Protein AF-0000000074245533 (afdb_homodimer)

Sequence (270 aa):
MPQNMYIQELDLHHGALIKIKGDILPNASVFKINLGKDQQKLGFHYNARFNYYGDLHTIICNDLSEARWGTEQRERNFPYVKGTTVEICISFEETAYKVTTHDGYEFTFPNRLQLEKLEFASFQGDFNVRKVDFDMPQNMYIQELDLHHGALIKIKGDILPNASVFKINLGKDQQKLGFHYNARFNYYGDLHTIICNDLSEARWGTEQRERNFPYVKGTTVEICISFEETAYKVTTHDGYEFTFPNRLQLEKLEFASFQGDFNVRKVDFD

Secondary structure (DSSP, 8-state):
--EEEEEEEEEEETTEEEEEEEEEPTT--EEEEEEEEETTEEEEEEEEEEEETTEEEEEEEEEEETTEE---EEE------TT-EEEEEEEE-SSEEEEE-TTS-EEEEE-TT--SEEEEEEEEESEEEEEEEE-/--EEEEEEEEEEETTEEEEEEEEEPTT--EEEEEEEEETTEEEEEEEEEEEETTEEEEEEEEEEETTEE---EEE------TT-EEEEEEEE-SSEEEEE-TTS-EEEEE-TT--SEEEEEEEEESEEEEEEEE-

Foldseek 3Di:
DKDKDKDFQDWAFAFKKKKWKWAQAQPFAKKWKFWAHDPQWTQWIWIQGCHDPNDHLKIWIWTGHPNDTDDIDIDNDRPDDHGDMWMKMWGHHQFWIWIATRVGDIDIGGSPVRDGTTGMMMMIGRIGTDDMDMD/DKDKDKDFQDWAFAFKKKKWKWAQAQPFAKKWKFWAHDPQWTQWIWIQGCHDPNDHLKIWIWTGHPNDTDDIDIDNPRPDDHGDMWMKMWGHHQFWIWIATRVGDIDIGGSPVRDGTTGMMMMIGRIGTDDMDMD

Radius of gyration: 19.54 Å; Cα contacts (8 Å, |Δi|>4): 781; chains: 2; bounding box: 36×56×45 Å

Solvent-accessible surface area (backbone atoms only — not comparable to full-atom values): 13280 Å² total; per-residue (Å²): 127,68,32,50,38,40,38,37,57,46,88,39,41,63,70,26,35,39,36,41,30,26,34,30,33,70,80,44,32,39,31,36,42,38,37,15,60,41,96,54,34,25,46,38,34,42,36,41,20,50,54,42,98,88,36,63,45,29,32,41,31,33,31,32,49,83,87,36,72,59,73,78,43,78,38,70,81,53,90,79,56,68,58,36,74,45,43,39,36,39,34,36,39,70,66,25,36,38,38,34,42,68,87,64,55,70,53,73,44,64,32,79,72,57,63,70,53,35,21,22,37,35,37,33,33,28,37,45,73,32,33,43,35,53,80,128,68,32,50,38,40,36,38,55,45,86,40,43,63,71,26,36,39,37,42,28,28,35,30,34,71,82,44,32,38,32,36,42,38,36,14,60,42,98,56,34,24,46,36,33,41,36,42,20,52,54,40,98,87,38,62,44,29,30,40,32,33,32,34,50,85,87,35,72,59,73,76,43,80,37,69,80,54,89,80,52,67,58,36,74,46,44,40,35,40,34,36,39,68,67,27,36,39,36,33,45,67,87,64,54,70,53,73,43,63,32,78,72,57,64,68,52,35,21,23,39,34,38,33,32,28,37,46,74,32,33,44,35,54,80

Structure (mmCIF, N/CA/C/O backbone):
data_AF-0000000074245533-model_v1
#
loop_
_entity.id
_entity.type
_entity.pdbx_description
1 polymer Galectin
#
loop_
_atom_site.group_PDB
_atom_site.id
_atom_site.type_symbol
_atom_site.label_atom_id
_atom_site.label_alt_id
_atom_site.label_comp_id
_atom_site.label_asym_id
_atom_site.label_entity_id
_atom_site.label_seq_id
_atom_site.pdbx_PDB_ins_code
_atom_site.Cartn_x
_atom_site.Cartn_y
_atom_site.Cartn_z
_atom_site.occupancy
_atom_site.B_iso_or_equiv
_atom_site.auth_seq_id
_atom_site.auth_comp_id
_atom_site.auth_asym_id
_atom_site.auth_atom_id
_atom_site.pdbx_PDB_model_num
ATOM 1 N N . MET A 1 1 ? -17.25 6.703 3.064 1 76.81 1 MET A N 1
ATOM 2 C CA . MET A 1 1 ? -16.891 6.5 4.465 1 76.81 1 MET A CA 1
ATOM 3 C C . MET A 1 1 ? -15.383 6.645 4.664 1 76.81 1 MET A C 1
ATOM 5 O O . MET A 1 1 ? -14.609 6.453 3.729 1 76.81 1 MET A O 1
ATOM 9 N N . PRO A 1 2 ? -15.023 7.148 5.906 1 83.62 2 PRO A N 1
ATOM 10 C CA . PRO A 1 2 ? -13.586 7.254 6.184 1 83.62 2 PRO A CA 1
ATOM 11 C C . PRO A 1 2 ? -12.852 5.934 5.973 1 83.62 2 PRO A C 1
ATOM 13 O O . PRO A 1 2 ? -13.422 4.863 6.188 1 83.62 2 PRO A O 1
ATOM 16 N N . GLN A 1 3 ? -11.727 5.992 5.316 1 88.94 3 GLN A N 1
ATOM 17 C CA . GLN A 1 3 ? -10.883 4.832 5.062 1 88.94 3 GLN A CA 1
ATOM 18 C C . GLN A 1 3 ? -9.703 4.789 6.027 1 88.94 3 GLN A C 1
ATOM 20 O O . GLN A 1 3 ? -9.172 5.832 6.418 1 88.94 3 GLN A O 1
ATOM 25 N N . ASN A 1 4 ? -9.461 3.574 6.488 1 96 4 ASN A N 1
ATOM 26 C CA . ASN A 1 4 ? -8.203 3.328 7.18 1 96 4 ASN A CA 1
ATOM 27 C C . ASN A 1 4 ? -7.363 2.275 6.461 1 96 4 ASN A C 1
ATOM 29 O O . ASN A 1 4 ? -7.887 1.247 6.031 1 96 4 ASN A O 1
ATOM 33 N N . MET A 1 5 ? -6.203 2.627 6.145 1 98.06 5 MET A N 1
ATOM 34 C CA . MET A 1 5 ? -5.27 1.704 5.504 1 98.06 5 MET A CA 1
ATOM 35 C C . MET A 1 5 ? -3.924 1.705 6.223 1 98.06 5 MET A C 1
ATOM 37 O O . MET A 1 5 ? -3.395 2.768 6.559 1 98.06 5 MET A O 1
ATOM 41 N N . TYR A 1 6 ? -3.459 0.521 6.527 1 98.56 6 TYR A N 1
ATOM 42 C CA . TYR A 1 6 ? -2.178 0.345 7.203 1 98.56 6 TYR A CA 1
ATOM 43 C C . TYR A 1 6 ? -1.213 -0.461 6.344 1 98.56 6 TYR A C 1
ATOM 45 O O . TYR A 1 6 ? -1.6 -1.464 5.738 1 98.56 6 TYR A O 1
ATOM 53 N N . ILE A 1 7 ? -0.046 -0.006 6.258 1 98.62 7 ILE A N 1
ATOM 54 C CA . ILE A 1 7 ? 1.031 -0.721 5.582 1 98.62 7 ILE A CA 1
ATOM 55 C C . ILE A 1 7 ? 2.15 -1.024 6.574 1 98.62 7 ILE A C 1
ATOM 57 O O . ILE A 1 7 ? 2.598 -0.138 7.305 1 98.62 7 ILE A O 1
ATOM 61 N N . GLN A 1 8 ? 2.564 -2.273 6.602 1 98.38 8 GLN A N 1
ATOM 62 C CA . GLN A 1 8 ? 3.598 -2.684 7.547 1 98.38 8 GLN A CA 1
ATOM 63 C C . GLN A 1 8 ? 4.777 -3.334 6.824 1 98.38 8 GLN A C 1
ATOM 65 O O . GLN A 1 8 ? 4.652 -3.744 5.668 1 98.38 8 GLN A O 1
ATOM 70 N N . GLU A 1 9 ? 5.914 -3.352 7.504 1 97.69 9 GLU A N 1
ATOM 71 C CA . GLU A 1 9 ? 7.176 -3.943 7.066 1 97.69 9 GLU A CA 1
ATOM 72 C C . GLU A 1 9 ? 7.719 -3.234 5.828 1 97.69 9 GLU A C 1
ATOM 74 O O . GLU A 1 9 ? 8.242 -3.879 4.918 1 97.69 9 GLU A O 1
ATOM 79 N N . LEU A 1 10 ? 7.41 -1.958 5.766 1 97.44 10 LEU A N 1
ATOM 80 C CA . LEU A 1 10 ? 8.125 -1.142 4.789 1 97.44 10 LEU A CA 1
ATOM 81 C C . LEU A 1 10 ? 9.625 -1.158 5.062 1 97.44 10 LEU A C 1
ATOM 83 O O . LEU A 1 10 ? 10.055 -1.38 6.199 1 97.44 10 LEU A O 1
ATOM 87 N N . ASP A 1 11 ? 10.414 -1.047 4.09 1 96.56 11 ASP A N 1
ATOM 88 C CA . ASP A 1 11 ? 11.867 -0.908 4.176 1 96.56 11 ASP A CA 1
ATOM 89 C C . ASP A 1 11 ? 12.352 0.314 3.395 1 96.56 11 ASP A C 1
ATOM 91 O O . ASP A 1 11 ? 13.039 0.178 2.381 1 96.56 11 ASP A O 1
ATOM 95 N N . LEU A 1 12 ? 11.977 1.473 3.92 1 97.56 12 LEU A N 1
ATOM 96 C CA . LEU A 1 12 ? 12.312 2.725 3.254 1 97.56 12 LEU A CA 1
ATOM 97 C C . LEU A 1 12 ? 13.391 3.477 4.023 1 97.56 12 LEU A C 1
ATOM 99 O O . LEU A 1 12 ? 13.258 3.711 5.227 1 97.56 12 LEU A O 1
ATOM 103 N N . HIS A 1 13 ? 14.422 3.84 3.354 1 98.12 13 HIS A N 1
ATOM 104 C CA . HIS A 1 13 ? 15.555 4.535 3.951 1 98.12 13 HIS A CA 1
ATOM 105 C C . HIS A 1 13 ? 15.625 5.984 3.482 1 98.12 13 HIS A C 1
ATOM 107 O O . HIS A 1 13 ? 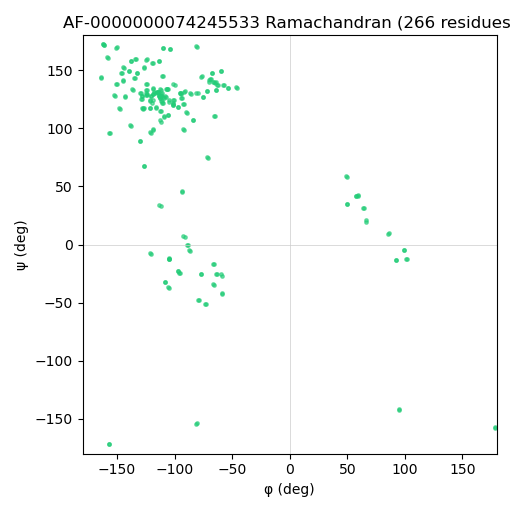14.852 6.398 2.619 1 98.12 13 HIS A O 1
ATOM 113 N N . HIS A 1 14 ? 16.547 6.75 4.199 1 98.62 14 HIS A N 1
ATOM 114 C CA . HIS A 1 14 ? 16.734 8.141 3.795 1 98.62 14 HIS A CA 1
ATOM 115 C C . HIS A 1 14 ? 16.891 8.25 2.283 1 98.62 14 HIS A C 1
ATOM 117 O O . HIS A 1 14 ? 17.609 7.449 1.668 1 98.62 14 HIS A O 1
ATOM 123 N N . GLY A 1 15 ? 16.203 9.227 1.746 1 98.19 15 GLY A N 1
ATOM 124 C CA . GLY A 1 15 ? 16.219 9.422 0.305 1 98.19 15 GLY A CA 1
ATOM 125 C C . GLY A 1 15 ? 14.992 8.883 -0.394 1 98.19 15 GLY A C 1
ATOM 126 O O . GLY A 1 15 ? 14.75 9.188 -1.561 1 98.19 15 GLY A O 1
ATOM 127 N N . ALA A 1 16 ? 14.227 8.109 0.313 1 98.38 16 ALA A N 1
ATOM 128 C CA . ALA A 1 16 ? 13.016 7.543 -0.279 1 98.38 16 ALA A CA 1
ATOM 129 C C . ALA A 1 16 ? 11.977 8.625 -0.545 1 98.38 16 ALA A C 1
ATOM 131 O O . ALA A 1 16 ? 11.844 9.578 0.233 1 98.38 16 ALA A O 1
ATOM 132 N N . LEU A 1 17 ? 11.273 8.492 -1.653 1 98.75 17 LEU A N 1
ATOM 133 C CA . LEU A 1 17 ? 10.117 9.32 -1.995 1 98.75 17 LEU A CA 1
ATOM 134 C C . LEU A 1 17 ? 8.836 8.492 -1.979 1 98.75 17 LEU A C 1
ATOM 136 O O . LEU A 1 17 ? 8.758 7.449 -2.627 1 98.75 17 LEU A O 1
ATOM 140 N N . ILE A 1 18 ? 7.855 8.961 -1.224 1 98.81 18 ILE A N 1
ATOM 141 C CA . ILE A 1 18 ? 6.535 8.344 -1.159 1 98.81 18 ILE A CA 1
ATOM 142 C C . ILE A 1 18 ? 5.504 9.258 -1.827 1 98.81 18 ILE A C 1
ATOM 144 O O . ILE A 1 18 ? 5.387 10.43 -1.477 1 98.81 18 ILE A O 1
ATOM 148 N N . LYS A 1 19 ? 4.832 8.781 -2.803 1 98.81 19 LYS A N 1
ATOM 149 C CA . LYS A 1 19 ? 3.742 9.5 -3.451 1 98.81 19 LYS A CA 1
ATOM 150 C C . LYS A 1 19 ? 2.398 8.836 -3.172 1 98.81 19 LYS A C 1
ATOM 152 O O . LYS A 1 19 ? 2.238 7.633 -3.381 1 98.81 19 LYS A O 1
ATOM 157 N N . ILE A 1 20 ? 1.472 9.609 -2.711 1 98.81 20 ILE A N 1
ATOM 158 C CA . ILE A 1 20 ? 0.146 9.109 -2.361 1 98.81 20 ILE A CA 1
ATOM 159 C C . ILE A 1 20 ? -0.914 9.852 -3.174 1 98.81 20 ILE A C 1
ATOM 161 O O . ILE A 1 20 ? -1.014 11.078 -3.104 1 98.81 20 ILE A O 1
ATOM 165 N N . LYS A 1 21 ? -1.646 9.148 -3.992 1 98.56 21 LYS A N 1
ATOM 166 C CA . LYS A 1 21 ? -2.787 9.703 -4.711 1 98.56 21 LYS A CA 1
ATOM 167 C C . LYS A 1 21 ? -4.105 9.211 -4.117 1 98.56 21 LYS A C 1
ATOM 169 O O . LYS A 1 21 ? -4.254 8.023 -3.832 1 98.56 21 LYS A O 1
ATOM 174 N N . GLY A 1 22 ? -5.02 10.086 -3.916 1 98.06 22 GLY A N 1
ATOM 175 C CA . GLY A 1 22 ? -6.293 9.688 -3.336 1 98.06 22 GLY A CA 1
ATOM 176 C C . GLY A 1 22 ? -7.391 10.711 -3.551 1 98.06 22 GLY A C 1
ATOM 177 O O . GLY A 1 22 ? -7.141 11.797 -4.09 1 98.06 22 GLY A O 1
ATOM 178 N N . ASP A 1 23 ? -8.57 10.312 -3.176 1 98.25 23 ASP A N 1
ATOM 179 C CA . ASP A 1 23 ? -9.758 11.148 -3.273 1 98.25 23 ASP A CA 1
ATOM 180 C C . ASP A 1 23 ? -10.117 11.75 -1.915 1 98.25 23 ASP A C 1
ATOM 182 O O . ASP A 1 23 ? -10.359 11.016 -0.954 1 98.25 23 ASP A O 1
ATOM 186 N N . ILE A 1 24 ? -10.141 13.094 -1.907 1 98.5 24 ILE A N 1
ATOM 187 C CA . ILE A 1 24 ? -10.703 13.758 -0.731 1 98.5 24 ILE A CA 1
ATOM 188 C C . ILE A 1 24 ? -12.219 13.648 -0.755 1 98.5 24 ILE A C 1
ATOM 190 O O . ILE A 1 24 ? -12.859 14.031 -1.738 1 98.5 24 ILE A O 1
ATOM 194 N N . LEU A 1 25 ? -12.781 13.156 0.309 1 98.12 25 LEU A N 1
ATOM 195 C CA . LEU A 1 25 ? -14.227 12.93 0.323 1 98.12 25 LEU A CA 1
ATOM 196 C C . LEU A 1 25 ? -14.977 14.25 0.274 1 98.12 25 LEU A C 1
ATOM 198 O O . LEU A 1 25 ? -14.508 15.266 0.797 1 98.12 25 LEU A O 1
ATOM 202 N N . PRO A 1 26 ? -16.156 14.297 -0.345 1 98.06 26 PRO A N 1
ATOM 203 C CA . PRO A 1 26 ? -16.938 15.539 -0.478 1 98.06 26 PRO A CA 1
ATOM 204 C C . PRO A 1 26 ? -17.297 16.156 0.871 1 98.06 26 PRO A C 1
ATOM 206 O O . PRO A 1 26 ? -17.5 17.359 0.966 1 98.06 26 PRO A O 1
ATOM 209 N N . ASN A 1 27 ? -17.406 15.391 1.941 1 97.56 27 ASN A N 1
ATOM 210 C CA . ASN A 1 27 ? -17.734 15.875 3.275 1 97.56 27 ASN A CA 1
ATOM 211 C C . ASN A 1 27 ? -16.562 15.742 4.238 1 97.56 27 ASN A C 1
ATOM 213 O O . ASN A 1 27 ? -16.75 15.477 5.426 1 97.56 27 ASN A O 1
ATOM 217 N N . ALA A 1 28 ? -15.406 15.906 3.67 1 98.19 28 ALA A N 1
ATOM 218 C CA . ALA A 1 28 ? -14.203 15.641 4.449 1 98.19 28 ALA A CA 1
ATOM 219 C C . ALA A 1 28 ? -14.094 16.609 5.629 1 98.19 28 ALA A C 1
ATOM 221 O O . ALA A 1 28 ? -14.305 17.812 5.48 1 98.19 28 ALA A O 1
ATOM 222 N N . SER A 1 29 ? -13.797 16.078 6.809 1 98.19 29 SER A N 1
ATOM 223 C CA . SER A 1 29 ? -13.469 16.875 7.992 1 98.19 29 SER A CA 1
ATOM 224 C C . SER A 1 29 ? -11.977 16.828 8.289 1 98.19 29 SER A C 1
ATOM 226 O O . SER A 1 29 ? -11.398 17.812 8.742 1 98.19 29 SER A O 1
ATOM 228 N N . VAL A 1 30 ? -11.438 15.648 8.039 1 98.44 30 VAL A N 1
ATOM 229 C CA . VAL A 1 30 ? -10.039 15.461 8.406 1 98.44 30 VAL A CA 1
ATOM 230 C C . VAL A 1 30 ? -9.484 14.227 7.699 1 98.44 30 VAL A C 1
ATOM 232 O O . VAL A 1 30 ? -10.211 13.266 7.449 1 98.44 30 VAL A O 1
ATOM 235 N N . PHE A 1 31 ? -8.227 14.258 7.281 1 98.69 31 PHE A N 1
ATOM 236 C CA . PHE A 1 31 ? -7.5 13.039 6.961 1 98.69 31 PHE A CA 1
ATOM 237 C C . PHE A 1 31 ? -6.074 13.102 7.5 1 98.69 31 PHE A C 1
ATOM 239 O O . PHE A 1 31 ? -5.562 14.188 7.785 1 98.69 31 PHE A O 1
ATOM 246 N N . LYS A 1 32 ? -5.449 11.93 7.684 1 98.69 32 LYS A N 1
ATOM 247 C CA . LYS A 1 32 ? -4.117 11.828 8.273 1 98.69 32 LYS A CA 1
ATOM 248 C C . LYS A 1 32 ? -3.238 10.867 7.48 1 98.69 32 LYS A C 1
ATOM 250 O O . LYS A 1 32 ? -3.715 9.844 6.988 1 98.69 32 LYS A O 1
ATOM 255 N N . ILE A 1 33 ? -2.047 11.18 7.391 1 98.81 33 ILE A N 1
ATOM 256 C CA . ILE A 1 33 ? -0.983 10.32 6.883 1 98.81 33 ILE A CA 1
ATOM 257 C C . ILE A 1 33 ? 0.082 10.133 7.961 1 98.81 33 ILE A C 1
ATOM 259 O O . ILE A 1 33 ? 0.608 11.109 8.5 1 98.81 33 ILE A O 1
ATOM 263 N N . ASN A 1 34 ? 0.353 8.898 8.297 1 98.88 34 ASN A N 1
ATOM 264 C CA . ASN A 1 34 ? 1.354 8.578 9.312 1 98.88 34 ASN A CA 1
ATOM 265 C C . ASN A 1 34 ? 2.51 7.773 8.727 1 98.88 34 ASN A C 1
ATOM 267 O O . ASN A 1 34 ? 2.289 6.82 7.98 1 98.88 34 ASN A O 1
ATOM 271 N N . LEU A 1 35 ? 3.682 8.195 8.992 1 98.94 35 LEU A N 1
ATOM 272 C CA . LEU A 1 35 ? 4.902 7.477 8.648 1 98.94 35 LEU A CA 1
ATOM 273 C C . LEU A 1 35 ? 5.762 7.238 9.883 1 98.94 35 LEU A C 1
ATOM 275 O O . LEU A 1 35 ? 5.941 8.141 10.703 1 98.94 35 LEU A O 1
ATOM 279 N N . GLY A 1 36 ? 6.254 6.035 10.086 1 98.88 36 GLY A N 1
ATOM 280 C CA . GLY A 1 36 ? 7.109 5.809 11.242 1 98.88 36 GLY A CA 1
ATOM 281 C C . GLY A 1 36 ? 7.57 4.367 11.367 1 98.88 36 GLY A C 1
ATOM 282 O O . GLY A 1 36 ? 7.738 3.676 10.359 1 98.88 36 GLY A O 1
ATOM 283 N N . LYS A 1 37 ? 7.934 3.984 12.57 1 98.44 37 LYS A N 1
ATOM 284 C CA . LYS A 1 37 ? 8.328 2.611 12.875 1 98.44 37 LYS A CA 1
ATOM 285 C C . LYS A 1 37 ? 7.102 1.714 13.039 1 98.44 37 LYS A C 1
ATOM 287 O O . LYS A 1 37 ? 7.094 0.573 12.57 1 98.44 37 LYS A O 1
ATOM 292 N N . ASP A 1 38 ? 6.184 2.084 13.734 1 98 38 ASP A N 1
ATOM 293 C CA . ASP A 1 38 ? 4.879 1.473 13.961 1 98 38 ASP A CA 1
ATOM 294 C C . ASP A 1 38 ? 3.861 2.508 14.438 1 98 38 ASP A C 1
ATOM 296 O O . ASP A 1 38 ? 4.121 3.713 14.375 1 98 38 ASP A O 1
ATOM 300 N N . GLN A 1 39 ? 2.693 2.104 14.836 1 96.75 39 GLN A N 1
ATOM 301 C CA . GLN A 1 39 ? 1.604 3.008 15.188 1 96.75 39 GLN A CA 1
ATOM 302 C C . GLN A 1 39 ? 1.944 3.824 16.422 1 96.75 39 GLN A C 1
ATOM 304 O O . GLN A 1 39 ? 1.316 4.852 16.688 1 96.75 39 GLN A O 1
ATOM 309 N N . GLN A 1 40 ? 2.957 3.393 17.172 1 97.44 40 GLN A N 1
ATOM 310 C CA . GLN A 1 40 ? 3.266 4.047 18.438 1 97.44 40 GLN A CA 1
ATOM 311 C C . GLN A 1 40 ? 4.508 4.926 18.312 1 97.44 40 GLN A C 1
ATOM 313 O O . GLN A 1 40 ? 4.871 5.629 19.266 1 97.44 40 GLN A O 1
ATOM 318 N N . LYS A 1 41 ? 5.203 4.805 17.297 1 98.62 41 LYS A N 1
ATOM 319 C CA . LYS A 1 41 ? 6.383 5.625 17.031 1 98.62 41 LYS A CA 1
ATOM 320 C C . LYS A 1 41 ? 6.336 6.215 15.633 1 98.62 41 LYS A C 1
ATOM 322 O O . LYS A 1 41 ? 6.898 5.645 14.695 1 98.62 41 LYS A O 1
ATOM 327 N N . LEU A 1 42 ? 5.73 7.363 15.57 1 98.88 42 LEU A N 1
ATOM 328 C CA . LEU A 1 42 ? 5.555 8.086 14.32 1 98.88 42 LEU A CA 1
ATOM 329 C C . LEU A 1 42 ? 6.578 9.211 14.195 1 98.88 42 LEU A C 1
ATOM 331 O O . LEU A 1 42 ? 6.617 10.117 15.031 1 98.88 42 LEU A O 1
ATOM 335 N N . GLY A 1 43 ? 7.398 9.133 13.133 1 98.88 43 GLY A N 1
ATOM 336 C CA . GLY A 1 43 ? 8.305 10.242 12.859 1 98.88 43 GLY A CA 1
ATOM 337 C C . GLY A 1 43 ? 7.609 11.43 12.211 1 98.88 43 GLY A C 1
ATOM 338 O O . GLY A 1 43 ? 8.055 12.57 12.359 1 98.88 43 GLY A O 1
ATOM 339 N N . PHE A 1 44 ? 6.543 11.133 11.555 1 98.94 44 PHE A N 1
ATOM 340 C CA . PHE A 1 44 ? 5.824 12.172 10.828 1 98.94 44 PHE A CA 1
ATOM 341 C C . PHE A 1 44 ? 4.328 11.891 10.812 1 98.94 44 PHE A C 1
ATOM 343 O O . PHE A 1 44 ? 3.896 10.844 10.312 1 98.94 44 PHE A O 1
ATOM 350 N N . HIS A 1 45 ? 3.615 12.727 11.391 1 98.94 45 HIS A N 1
ATOM 351 C CA . HIS A 1 45 ? 2.158 12.766 11.398 1 98.94 45 HIS A CA 1
ATOM 352 C C . HIS A 1 45 ? 1.634 13.977 10.625 1 98.94 45 HIS A C 1
ATOM 354 O O . HIS A 1 45 ? 1.934 15.117 10.977 1 98.94 45 HIS A O 1
ATOM 360 N N . TYR A 1 46 ? 0.969 13.727 9.57 1 98.94 46 TYR A N 1
ATOM 361 C CA . TYR A 1 46 ? 0.355 14.719 8.695 1 98.94 46 TYR A CA 1
ATOM 362 C C . TYR A 1 46 ? -1.157 14.742 8.875 1 98.94 46 TYR A C 1
ATOM 364 O O . TYR A 1 46 ? -1.854 13.812 8.469 1 98.94 46 TYR A O 1
ATOM 372 N N . ASN A 1 47 ? -1.635 15.82 9.438 1 98.75 47 ASN A N 1
ATOM 373 C CA . ASN A 1 47 ? -3.035 15.953 9.828 1 98.75 47 ASN A CA 1
ATOM 374 C C . ASN A 1 47 ? -3.703 17.125 9.125 1 98.75 47 ASN A C 1
ATOM 376 O O . ASN A 1 47 ? -3.625 18.266 9.594 1 98.75 47 ASN A O 1
ATOM 380 N N . ALA A 1 48 ? -4.363 16.859 8.047 1 98.69 48 ALA A N 1
ATOM 381 C CA . ALA A 1 48 ? -5.062 17.906 7.293 1 98.69 48 ALA A CA 1
ATOM 382 C C . ALA A 1 48 ? -6.492 18.078 7.801 1 98.69 48 ALA A C 1
ATOM 384 O O . ALA A 1 48 ? -7.332 17.203 7.637 1 98.69 48 ALA A O 1
ATOM 385 N N . ARG A 1 49 ? -6.75 19.188 8.367 1 98.62 49 ARG A N 1
ATOM 386 C CA . ARG A 1 49 ? -8.031 19.453 9.008 1 98.62 49 ARG A CA 1
ATOM 387 C C . ARG A 1 49 ? -8.844 20.469 8.203 1 98.62 49 ARG A C 1
ATOM 389 O O . ARG A 1 49 ? -8.469 21.641 8.102 1 98.62 49 ARG A O 1
ATOM 396 N N . PHE A 1 50 ? -9.922 19.953 7.613 1 98.44 50 PHE A N 1
ATOM 397 C CA . PHE A 1 50 ? -10.859 20.844 6.941 1 98.44 50 PHE A CA 1
ATOM 398 C C . PHE A 1 50 ? -11.68 21.641 7.957 1 98.44 50 PHE A C 1
ATOM 400 O O . PHE A 1 50 ? -11.812 22.859 7.844 1 98.44 50 PHE A O 1
ATOM 407 N N . ASN A 1 51 ? -12.188 21 8.766 1 97.62 51 ASN A N 1
ATOM 408 C CA . ASN A 1 51 ? -12.914 21.422 9.961 1 97.62 51 ASN A CA 1
ATOM 409 C C . ASN A 1 51 ? -12.914 20.328 11.023 1 97.62 51 ASN A C 1
ATOM 411 O O . ASN A 1 51 ? -13.773 19.453 11.016 1 97.62 51 ASN A O 1
ATOM 415 N N . TYR A 1 52 ? -11.945 20.5 11.906 1 96.38 52 TYR A N 1
ATOM 416 C CA . TYR A 1 52 ? -11.727 19.438 12.883 1 96.38 52 TYR A CA 1
ATOM 417 C C . TYR A 1 52 ? -11.141 19.984 14.172 1 96.38 52 TYR A C 1
ATOM 419 O O . TYR A 1 52 ? -10.164 20.734 14.148 1 96.38 52 TYR A O 1
ATOM 427 N N . TYR A 1 53 ? -11.727 19.688 15.312 1 93.94 53 TYR A N 1
ATOM 428 C CA . TYR A 1 53 ? -11.305 20.078 16.641 1 93.94 53 TYR A CA 1
ATOM 429 C C . TYR A 1 53 ? -11.023 21.578 16.703 1 93.94 53 TYR A C 1
ATOM 431 O O . TYR A 1 53 ? -9.992 22 17.25 1 93.94 53 TYR A O 1
ATOM 439 N N . GLY A 1 54 ? -11.836 22.328 15.938 1 95 54 GLY A N 1
ATOM 440 C CA . GLY A 1 54 ? -11.727 23.781 16 1 95 54 GLY A CA 1
ATOM 441 C C . GLY A 1 54 ? -10.781 24.359 14.961 1 95 54 GLY A C 1
ATOM 442 O O . GLY A 1 54 ? -10.719 25.578 14.781 1 95 54 GLY A O 1
ATOM 443 N N . ASP A 1 55 ? -9.992 23.516 14.336 1 96.19 55 ASP A N 1
ATOM 444 C CA . ASP A 1 55 ? -9.094 23.969 13.273 1 96.19 55 ASP A CA 1
ATOM 445 C C . ASP A 1 55 ? -9.805 23.984 11.922 1 96.19 55 ASP A C 1
ATOM 447 O O . ASP A 1 55 ? -10.555 23.062 11.594 1 96.19 55 ASP A O 1
ATOM 451 N N . LEU A 1 56 ? -9.656 25.094 11.281 1 97.38 56 LEU A N 1
ATOM 452 C CA . LEU A 1 56 ? -10.195 25.25 9.93 1 97.38 56 LEU A CA 1
ATOM 453 C C . LEU A 1 56 ? -9.07 25.359 8.906 1 97.38 56 LEU A C 1
ATOM 455 O O . LEU A 1 56 ? -8.148 26.156 9.07 1 97.38 56 LEU A O 1
ATOM 459 N N . HIS A 1 57 ? -9.117 24.422 7.906 1 98 57 HIS A N 1
ATOM 460 C CA . HIS A 1 57 ? -8.195 24.469 6.777 1 98 57 HIS A CA 1
ATOM 461 C C . HIS A 1 57 ? -6.754 24.625 7.254 1 98 57 HIS A C 1
ATOM 463 O O . HIS A 1 57 ? -6.043 25.531 6.816 1 98 57 HIS A O 1
ATOM 469 N N . THR A 1 58 ? -6.371 23.688 8.031 1 98.31 58 THR A N 1
ATOM 470 C CA . THR A 1 58 ? -5.043 23.734 8.633 1 98.31 58 THR A CA 1
ATOM 471 C C . THR A 1 58 ? -4.379 22.359 8.57 1 98.31 58 THR A C 1
ATOM 473 O O . THR A 1 58 ? -5.027 21.344 8.797 1 98.31 58 THR A O 1
ATOM 476 N N . ILE A 1 59 ? -3.123 22.359 8.156 1 98.75 59 ILE A N 1
ATOM 477 C CA . ILE A 1 59 ? -2.334 21.125 8.234 1 98.75 59 ILE A CA 1
ATOM 478 C C . ILE A 1 59 ? -1.482 21.141 9.508 1 98.75 59 ILE A C 1
ATOM 480 O O . ILE A 1 59 ? -0.69 22.062 9.719 1 98.75 59 ILE A O 1
ATOM 484 N N . ILE A 1 60 ? -1.714 20.203 10.367 1 98.75 60 ILE A N 1
ATOM 485 C CA . ILE A 1 60 ? -0.917 20.047 11.578 1 98.75 60 ILE A CA 1
ATOM 486 C C . ILE A 1 60 ? 0.03 18.859 11.438 1 98.75 60 ILE A C 1
ATOM 488 O O . ILE A 1 60 ? -0.409 17.734 11.18 1 98.75 60 ILE A O 1
ATOM 492 N N . CYS A 1 61 ? 1.319 19.078 11.586 1 98.81 61 CYS A N 1
ATOM 493 C CA . CYS A 1 61 ? 2.332 18.031 11.57 1 98.81 61 CYS A CA 1
ATOM 494 C C . CYS A 1 61 ? 2.934 17.828 12.953 1 98.81 61 CYS A C 1
ATOM 496 O O . CYS A 1 61 ? 3.029 18.781 13.742 1 98.81 61 CYS A O 1
ATOM 498 N N . ASN A 1 62 ? 3.232 16.672 13.219 1 98.81 62 ASN A N 1
ATOM 499 C CA . ASN A 1 62 ? 3.801 16.328 14.516 1 98.81 62 ASN A CA 1
ATOM 500 C C . ASN A 1 62 ? 4.504 14.969 14.477 1 98.81 62 ASN A C 1
ATOM 502 O O . ASN A 1 62 ? 4.535 14.312 13.438 1 98.81 62 ASN A O 1
ATOM 506 N N . ASP A 1 63 ? 5.176 14.641 15.5 1 98.88 63 ASP A N 1
ATOM 507 C CA . ASP A 1 63 ? 5.688 13.297 15.719 1 98.88 63 ASP A CA 1
ATOM 508 C C . ASP A 1 63 ? 5.109 12.695 17 1 98.88 63 ASP A C 1
ATOM 510 O O . ASP A 1 63 ? 4.535 13.406 17.828 1 98.88 63 ASP A O 1
ATOM 514 N N . LEU A 1 64 ? 5.102 11.438 17.031 1 98.81 64 LEU A N 1
ATOM 515 C CA . LEU A 1 64 ? 4.57 10.695 18.172 1 98.81 64 LEU A CA 1
ATOM 516 C C . LEU A 1 64 ? 5.578 9.664 18.672 1 98.81 64 LEU A C 1
ATOM 518 O O . LEU A 1 64 ? 6.094 8.867 17.875 1 98.81 64 LEU A O 1
ATOM 522 N N . SER A 1 65 ? 5.918 9.695 19.922 1 97.69 65 SER A N 1
ATOM 523 C CA . SER A 1 65 ? 6.773 8.688 20.547 1 97.69 65 SER A CA 1
ATOM 524 C C . SER A 1 65 ? 6.328 8.391 21.969 1 97.69 65 SER A C 1
ATOM 526 O O . SER A 1 65 ? 6.07 9.305 22.75 1 97.69 65 SER A O 1
ATOM 528 N N . GLU A 1 66 ? 6.129 7.047 22.203 1 93.06 66 GLU A N 1
ATOM 529 C CA . GLU A 1 66 ? 5.738 6.637 23.547 1 93.06 66 GLU A CA 1
ATOM 530 C C . GLU A 1 66 ? 4.426 7.289 23.969 1 93.06 66 GLU A C 1
ATOM 532 O O . GLU A 1 66 ? 4.332 7.875 25.047 1 93.06 66 GLU A O 1
ATOM 537 N N . ALA A 1 67 ? 3.551 7.312 23.078 1 92.62 67 ALA A N 1
ATOM 538 C CA . ALA A 1 67 ? 2.186 7.777 23.312 1 92.62 67 ALA A CA 1
ATOM 539 C C . ALA A 1 67 ? 2.162 9.266 23.625 1 92.62 67 ALA A C 1
ATOM 541 O O . ALA A 1 67 ? 1.197 9.766 24.219 1 92.62 67 ALA A O 1
ATOM 542 N N . ARG A 1 68 ? 3.211 9.953 23.266 1 97.38 68 ARG A N 1
ATOM 543 C CA . ARG A 1 68 ? 3.273 11.391 23.5 1 97.38 68 ARG A CA 1
ATOM 544 C C . ARG A 1 68 ? 3.535 12.148 22.203 1 97.38 68 ARG A C 1
ATOM 546 O O . ARG A 1 68 ? 4.477 11.828 21.469 1 97.38 68 ARG A O 1
ATOM 553 N N . TRP A 1 69 ? 2.686 13.086 22.016 1 98.44 69 TRP A N 1
ATOM 554 C CA . TRP A 1 69 ? 2.893 13.977 20.875 1 98.44 69 TRP A CA 1
ATOM 555 C C . TRP A 1 69 ? 4.004 14.977 21.172 1 98.44 69 TRP A C 1
ATOM 557 O O . TRP A 1 69 ? 4.141 15.453 22.297 1 98.44 69 TRP A O 1
ATOM 567 N N . GLY A 1 70 ? 4.77 15.289 20.062 1 98.38 70 GLY A N 1
ATOM 568 C CA . GLY A 1 70 ? 5.742 16.359 20.172 1 98.38 70 GLY A CA 1
ATOM 569 C C . GLY A 1 70 ? 5.129 17.734 20.016 1 98.38 70 GLY A C 1
ATOM 570 O O . GLY A 1 70 ? 3.979 17.969 20.391 1 98.38 70 GLY A O 1
ATOM 571 N N . THR A 1 71 ? 5.984 18.688 19.578 1 98.25 71 THR A N 1
ATOM 572 C CA . THR A 1 71 ? 5.52 20.047 19.281 1 98.25 71 THR A CA 1
ATOM 573 C C . THR A 1 71 ? 4.859 20.109 17.922 1 98.25 71 THR A C 1
ATOM 575 O O . THR A 1 71 ? 5.441 19.672 16.922 1 98.25 71 THR A O 1
ATOM 578 N N . GLU A 1 72 ? 3.738 20.672 17.906 1 98.38 72 GLU A N 1
ATOM 579 C CA . GLU A 1 72 ? 3.016 20.797 16.641 1 98.38 72 GLU A CA 1
ATOM 580 C C . GLU A 1 72 ? 3.691 21.797 15.719 1 98.38 72 GLU A C 1
ATOM 582 O O . GLU A 1 72 ? 4.203 22.828 16.172 1 98.38 72 GLU A O 1
ATOM 587 N N . GLN A 1 73 ? 3.727 21.469 14.461 1 98.62 73 GLN A N 1
ATOM 588 C CA . GLN A 1 73 ? 3.979 22.406 13.375 1 98.62 73 GLN A CA 1
ATOM 589 C C . GLN A 1 73 ? 2.717 22.656 12.555 1 98.62 73 GLN A C 1
ATOM 591 O O . GLN A 1 73 ? 2.092 21.703 12.078 1 98.62 73 GLN A O 1
ATOM 596 N N . ARG A 1 74 ? 2.355 23.875 12.391 1 98.25 74 ARG A N 1
ATOM 597 C CA . ARG A 1 74 ? 1.116 24.219 11.695 1 98.25 74 ARG A CA 1
ATOM 598 C C . ARG A 1 74 ? 1.402 24.922 10.383 1 98.25 74 ARG A C 1
ATOM 600 O O . ARG A 1 74 ? 2.207 25.859 10.336 1 98.25 74 ARG A O 1
ATOM 607 N N . GLU A 1 75 ? 0.776 24.359 9.352 1 97.31 75 GLU A N 1
ATOM 608 C CA . GLU A 1 75 ? 0.843 24.984 8.039 1 97.31 75 GLU A CA 1
ATOM 609 C C . GLU A 1 75 ? -0.488 25.641 7.664 1 97.31 75 GLU A C 1
ATOM 611 O O . GLU A 1 75 ? -1.544 25.016 7.789 1 97.31 75 GLU A O 1
ATOM 616 N N . ARG A 1 76 ? -0.381 26.859 7.168 1 90.31 76 ARG A N 1
ATOM 617 C CA . ARG A 1 76 ? -1.618 27.562 6.848 1 90.31 76 ARG A CA 1
ATOM 618 C C . ARG A 1 76 ? -1.977 27.406 5.375 1 90.31 76 ARG A C 1
ATOM 620 O O . ARG A 1 76 ? -3.133 27.594 4.988 1 90.31 76 ARG A O 1
ATOM 627 N N . ASN A 1 77 ? -0.986 27.156 4.633 1 96.06 77 ASN A N 1
ATOM 628 C CA . ASN A 1 77 ? -1.345 26.797 3.264 1 96.06 77 ASN A CA 1
ATOM 629 C C . ASN A 1 77 ? -2.115 25.484 3.213 1 96.06 77 ASN A C 1
ATOM 631 O O . ASN A 1 77 ? -1.565 24.422 3.52 1 96.06 77 ASN A O 1
ATOM 635 N N . PHE A 1 78 ? -3.352 25.625 2.896 1 98.25 78 PHE A N 1
ATOM 636 C CA . PHE A 1 78 ? -4.23 24.453 2.855 1 98.25 78 PHE A CA 1
ATOM 637 C C . PHE A 1 78 ? -4.777 24.25 1.449 1 98.25 78 PHE A C 1
ATOM 639 O O . PHE A 1 78 ? -5.832 24.781 1.101 1 98.25 78 PHE A O 1
ATOM 646 N N . PRO A 1 79 ? -4.18 23.344 0.694 1 98.31 79 PRO A N 1
ATOM 647 C CA . PRO A 1 79 ? -4.465 23.297 -0.741 1 98.31 79 PRO A CA 1
ATOM 648 C C . PRO A 1 79 ? -5.605 22.328 -1.078 1 98.31 79 PRO A C 1
ATOM 650 O O . PRO A 1 79 ? -5.949 22.156 -2.25 1 98.31 79 PRO A O 1
ATOM 653 N N . TYR A 1 80 ? -6.32 21.75 -0.102 1 98.5 80 TYR A N 1
ATOM 654 C CA . TYR A 1 80 ? -7.227 20.641 -0.36 1 98.5 80 TYR A CA 1
ATOM 655 C C . TYR A 1 80 ? -8.656 21.125 -0.565 1 98.5 80 TYR A C 1
ATOM 657 O O . TYR A 1 80 ? -9.133 21.984 0.186 1 98.5 80 TYR A O 1
ATOM 665 N N . VAL A 1 81 ? -9.195 20.641 -1.621 1 98.31 81 VAL A N 1
ATOM 666 C CA . VAL A 1 81 ? -10.594 20.906 -1.935 1 98.31 81 VAL A CA 1
ATOM 667 C C . VAL A 1 81 ? -11.398 19.625 -1.847 1 98.31 81 VAL A C 1
ATOM 669 O O . VAL A 1 81 ? -11.031 18.609 -2.445 1 98.31 81 VAL A O 1
ATOM 672 N N . LYS A 1 82 ? -12.508 19.703 -1.081 1 98.19 82 LYS A N 1
ATOM 673 C CA . LYS A 1 82 ? -13.383 18.531 -0.935 1 98.19 82 LYS A CA 1
ATOM 674 C C . LYS A 1 82 ? -13.883 18.047 -2.293 1 98.19 82 LYS A C 1
ATOM 676 O O . LYS A 1 82 ? -14.203 18.859 -3.168 1 98.19 82 LYS A O 1
ATOM 681 N N . GLY A 1 83 ? -13.859 16.703 -2.412 1 98.38 83 GLY A N 1
ATOM 682 C CA . GLY A 1 83 ? -14.414 16.094 -3.613 1 98.38 83 GLY A CA 1
ATOM 683 C C . GLY A 1 83 ? -13.414 16.016 -4.75 1 98.38 83 GLY A C 1
ATOM 684 O O . GLY A 1 83 ? -13.781 15.711 -5.887 1 98.38 83 GLY A O 1
ATOM 685 N N . THR A 1 84 ? -12.156 16.297 -4.527 1 98.62 84 THR A N 1
ATOM 686 C CA . THR A 1 84 ? -11.156 16.266 -5.59 1 98.62 84 THR A CA 1
ATOM 687 C C . THR A 1 84 ? -10.148 15.148 -5.344 1 98.62 84 THR A C 1
ATOM 689 O O . THR A 1 84 ? -10.047 14.633 -4.23 1 98.62 84 THR A O 1
ATOM 692 N N . THR A 1 85 ? -9.5 14.727 -6.414 1 98.56 85 THR A N 1
ATOM 693 C CA . THR A 1 85 ? -8.375 13.805 -6.348 1 98.56 85 THR A CA 1
ATOM 694 C C . THR A 1 85 ? -7.055 14.57 -6.254 1 98.56 85 THR A C 1
ATOM 696 O O . THR A 1 85 ? -6.84 15.539 -6.988 1 98.56 85 THR A O 1
ATOM 699 N N . VAL A 1 86 ? -6.203 14.219 -5.34 1 98.69 86 VAL A N 1
ATOM 700 C CA . VAL A 1 86 ? -4.934 14.914 -5.184 1 98.69 86 VAL A CA 1
ATOM 701 C C . VAL A 1 86 ? -3.797 13.906 -5.055 1 98.69 86 VAL A C 1
ATOM 703 O O . VAL A 1 86 ? -4.035 12.719 -4.805 1 98.69 86 VAL A O 1
ATOM 706 N N . GLU A 1 87 ? -2.613 14.391 -5.332 1 98.75 87 GLU A N 1
ATOM 707 C CA . GLU A 1 87 ? -1.392 13.633 -5.07 1 98.75 87 GLU A CA 1
ATOM 708 C C . GLU A 1 87 ? -0.475 14.383 -4.109 1 98.75 87 GLU A C 1
ATOM 710 O O . GLU A 1 87 ? -0.221 15.578 -4.285 1 98.75 87 GLU A O 1
ATOM 715 N N . ILE A 1 88 ? -0.044 13.727 -3.041 1 98.75 88 ILE A N 1
ATOM 716 C CA . ILE A 1 88 ? 0.879 14.258 -2.043 1 98.75 88 ILE A CA 1
ATOM 717 C C . ILE A 1 88 ? 2.209 13.516 -2.123 1 98.75 88 ILE A C 1
ATOM 719 O O . ILE A 1 88 ? 2.234 12.281 -2.176 1 98.75 88 ILE A O 1
ATOM 723 N N . CYS A 1 89 ? 3.32 14.242 -2.125 1 98.88 89 CYS A N 1
ATOM 724 C CA . CYS A 1 89 ? 4.652 13.656 -2.176 1 98.88 89 CYS A CA 1
ATOM 725 C C . CYS A 1 89 ? 5.422 13.93 -0.888 1 98.88 89 CYS A C 1
ATOM 727 O O . CYS A 1 89 ? 5.461 15.062 -0.415 1 98.88 89 CYS A O 1
ATOM 729 N N . ILE A 1 90 ? 6.016 12.914 -0.302 1 98.88 90 ILE A N 1
ATOM 730 C CA . ILE A 1 90 ? 6.793 13.047 0.925 1 98.88 90 ILE A CA 1
ATOM 731 C C . ILE A 1 90 ? 8.172 12.422 0.734 1 98.88 90 ILE A C 1
ATOM 733 O O . ILE A 1 90 ? 8.281 11.219 0.471 1 98.88 90 ILE A O 1
ATOM 737 N N . SER A 1 91 ? 9.156 13.203 0.839 1 98.88 91 SER A N 1
ATOM 738 C CA . SER A 1 91 ? 10.539 12.727 0.81 1 98.88 91 SER A CA 1
ATOM 739 C C . SER A 1 91 ? 11.07 12.484 2.219 1 98.88 91 SER A C 1
ATOM 741 O O . SER A 1 91 ? 10.992 13.375 3.074 1 98.88 91 SER A O 1
ATOM 743 N N . PHE A 1 92 ? 11.578 11.281 2.455 1 98.94 92 PHE A N 1
ATOM 744 C CA . PHE A 1 92 ? 12.188 10.922 3.727 1 98.94 92 PHE A CA 1
ATOM 745 C C . PHE A 1 92 ? 13.688 11.172 3.697 1 98.94 92 PHE A C 1
ATOM 747 O O . PHE A 1 92 ? 14.453 10.359 3.172 1 98.94 92 PHE A O 1
ATOM 754 N N . GLU A 1 93 ? 14.008 12.273 4.254 1 98.75 93 GLU A N 1
ATOM 755 C CA . GLU A 1 93 ? 15.422 12.641 4.309 1 98.75 93 GLU A CA 1
ATOM 756 C C . GLU A 1 93 ? 15.992 12.422 5.707 1 98.75 93 GLU A C 1
ATOM 758 O O . GLU A 1 93 ? 15.242 12.211 6.664 1 98.75 93 GLU A O 1
ATOM 763 N N . GLU A 1 94 ? 17.328 12.5 5.758 1 98.56 94 GLU A N 1
ATOM 764 C CA . GLU A 1 94 ? 18 12.266 7.031 1 98.56 94 GLU A CA 1
ATOM 765 C C . GLU A 1 94 ? 17.531 13.25 8.094 1 98.56 94 GLU A C 1
ATOM 767 O O . GLU A 1 94 ? 17.25 12.859 9.234 1 98.56 94 GLU A O 1
ATOM 772 N N . THR A 1 95 ? 17.375 14.539 7.727 1 98.75 95 THR A N 1
ATOM 773 C CA . THR A 1 95 ? 17.125 15.547 8.75 1 98.75 95 THR A CA 1
ATOM 774 C C . THR A 1 95 ? 15.664 15.992 8.75 1 98.75 95 THR A C 1
ATOM 776 O O . THR A 1 95 ? 15.219 16.688 9.656 1 98.75 95 THR A O 1
ATOM 779 N N . ALA A 1 96 ? 14.969 15.578 7.676 1 98.88 96 ALA A N 1
ATOM 780 C CA . ALA A 1 96 ? 13.609 16.109 7.602 1 98.88 96 ALA A CA 1
ATOM 781 C C . ALA A 1 96 ? 12.719 15.242 6.723 1 98.88 96 ALA A C 1
ATOM 783 O O . ALA A 1 96 ? 13.219 14.391 5.98 1 98.88 96 ALA A O 1
ATOM 784 N N . TYR A 1 97 ? 11.43 15.391 6.891 1 98.88 97 TYR A N 1
ATOM 785 C CA . TYR A 1 97 ? 10.414 15.047 5.902 1 98.88 97 TYR A CA 1
ATOM 786 C C . TYR A 1 97 ? 10.086 16.25 5.023 1 98.88 97 TYR A C 1
ATOM 788 O O . TYR A 1 97 ? 9.719 17.312 5.531 1 98.88 97 TYR A O 1
ATOM 796 N N . LYS A 1 98 ? 10.273 16.109 3.756 1 98.94 98 LYS A N 1
ATOM 797 C CA . LYS A 1 98 ? 9.891 17.156 2.822 1 98.94 98 LYS A CA 1
ATOM 798 C C . LYS A 1 98 ? 8.57 16.844 2.135 1 98.94 98 LYS A C 1
ATOM 800 O O . LYS A 1 98 ? 8.438 15.797 1.493 1 98.94 98 LYS A O 1
ATOM 805 N N . VAL A 1 99 ? 7.621 17.766 2.25 1 98.88 99 VAL A N 1
ATOM 806 C CA . VAL A 1 99 ? 6.285 17.547 1.712 1 98.88 99 VAL A CA 1
ATOM 807 C C . VAL A 1 99 ? 6.043 18.484 0.525 1 98.88 99 VAL A C 1
ATOM 809 O O . VAL A 1 99 ? 6.352 19.672 0.589 1 98.88 99 VAL A O 1
ATOM 812 N N . THR A 1 100 ? 5.598 17.938 -0.561 1 98.75 100 THR A N 1
ATOM 813 C CA . THR A 1 100 ? 5.051 18.719 -1.674 1 98.75 100 THR A CA 1
ATOM 814 C C . THR A 1 100 ? 3.574 18.391 -1.883 1 98.75 100 THR A C 1
ATOM 816 O O . THR A 1 100 ? 3.223 17.25 -2.189 1 98.75 100 THR A O 1
ATOM 819 N N . THR A 1 101 ? 2.748 19.359 -1.728 1 98.38 101 THR A N 1
ATOM 820 C CA . THR A 1 101 ? 1.322 19.156 -1.948 1 98.38 101 THR A CA 1
ATOM 821 C C . THR A 1 101 ? 0.987 19.234 -3.436 1 98.38 101 THR A C 1
ATOM 823 O O . THR A 1 101 ? 1.853 19.547 -4.258 1 98.38 101 THR A O 1
ATOM 826 N N . HIS A 1 102 ? -0.212 18.891 -3.795 1 97.56 102 HIS A N 1
ATOM 827 C CA . HIS A 1 102 ? -0.611 18.719 -5.188 1 97.56 102 HIS A CA 1
ATOM 828 C C . HIS A 1 102 ? -0.517 20.031 -5.949 1 97.56 102 HIS A C 1
ATOM 830 O O . HIS A 1 102 ? -0.381 20.031 -7.176 1 97.56 102 HIS A O 1
ATOM 836 N N . ASP A 1 103 ? -0.623 21.141 -5.25 1 96.31 103 ASP A N 1
ATOM 837 C CA . ASP A 1 103 ? -0.565 22.438 -5.91 1 96.31 103 ASP A CA 1
ATOM 838 C C . ASP A 1 103 ? 0.874 22.938 -6.012 1 96.31 103 ASP A C 1
ATOM 840 O O . ASP A 1 103 ? 1.115 24.062 -6.465 1 96.31 103 ASP A O 1
ATOM 844 N N . GLY A 1 104 ? 1.785 22.203 -5.531 1 97.31 104 GLY A N 1
ATOM 845 C CA . GLY A 1 104 ? 3.195 22.531 -5.664 1 97.31 104 GLY A CA 1
ATOM 846 C C . GLY A 1 104 ? 3.771 23.188 -4.418 1 97.31 104 GLY A C 1
ATOM 847 O O . GLY A 1 104 ? 4.973 23.453 -4.355 1 97.31 104 GLY A O 1
ATOM 848 N N . TYR A 1 105 ? 2.98 23.484 -3.404 1 97.5 105 TYR A N 1
ATOM 849 C CA . TYR A 1 105 ? 3.49 24.031 -2.152 1 97.5 105 TYR A CA 1
ATOM 850 C C . TYR A 1 105 ? 4.414 23.047 -1.461 1 97.5 105 TYR A C 1
ATOM 852 O O . TYR A 1 105 ? 4.125 21.844 -1.413 1 97.5 105 TYR A O 1
ATOM 860 N N . GLU A 1 106 ? 5.555 23.562 -0.93 1 98.44 106 GLU A N 1
ATOM 861 C CA . GLU A 1 106 ? 6.555 22.719 -0.285 1 98.44 106 GLU A CA 1
ATOM 862 C C . GLU A 1 106 ? 6.836 23.188 1.141 1 98.44 106 GLU A C 1
ATOM 864 O O . GLU A 1 106 ? 6.918 24.391 1.401 1 98.44 106 GLU A O 1
ATOM 869 N N . PHE A 1 107 ? 6.949 22.266 2.027 1 98.69 107 PHE A N 1
ATOM 870 C CA . PHE A 1 107 ? 7.418 22.547 3.379 1 98.69 107 PHE A CA 1
ATOM 871 C C . PHE A 1 107 ? 8.133 21.328 3.961 1 98.69 107 PHE A C 1
ATOM 873 O O . PHE A 1 107 ? 8.125 20.25 3.367 1 98.69 107 PHE A O 1
ATOM 880 N N . THR A 1 108 ? 8.805 21.516 5.098 1 98.81 108 THR A N 1
ATOM 881 C CA . THR A 1 108 ? 9.539 20.422 5.727 1 98.81 108 THR A CA 1
ATOM 882 C C . THR A 1 108 ? 9.117 20.266 7.188 1 98.81 108 THR A C 1
ATOM 884 O O . THR A 1 108 ? 8.57 21.188 7.785 1 98.81 108 THR A O 1
ATOM 887 N N . PHE A 1 109 ? 9.211 19.141 7.68 1 98.88 109 PHE A N 1
ATOM 888 C CA . PHE A 1 109 ? 9.094 18.781 9.086 1 98.88 109 PHE A CA 1
ATOM 889 C C . PHE A 1 109 ? 10.336 18.031 9.562 1 98.88 109 PHE A C 1
ATOM 891 O O . PHE A 1 109 ? 10.773 17.078 8.922 1 98.88 109 PHE A O 1
ATOM 898 N N . PRO A 1 110 ? 10.883 18.516 10.688 1 98.88 110 PRO A N 1
ATOM 899 C CA . PRO A 1 110 ? 12.141 17.891 11.102 1 98.88 110 PRO A CA 1
ATOM 900 C C . PRO A 1 110 ? 11.969 16.422 11.492 1 98.88 110 PRO A C 1
ATOM 902 O O . PRO A 1 110 ? 10.953 16.047 12.086 1 98.88 110 PRO A O 1
ATOM 905 N N . ASN A 1 111 ? 12.961 15.578 11.086 1 98.81 111 ASN A N 1
ATOM 906 C CA . ASN A 1 111 ? 13.047 14.219 11.609 1 98.81 111 ASN A CA 1
ATOM 907 C C . ASN A 1 111 ? 13.492 14.195 13.062 1 98.81 111 ASN A C 1
ATOM 909 O O . ASN A 1 111 ? 14.594 13.742 13.375 1 98.81 111 ASN A O 1
ATOM 913 N N . ARG A 1 112 ? 12.594 14.555 13.922 1 98.56 112 ARG A N 1
ATOM 914 C CA . ARG A 1 112 ? 12.906 14.781 15.336 1 98.56 112 ARG A CA 1
ATOM 915 C C . ARG A 1 112 ? 13.336 13.484 16.016 1 98.56 112 ARG A C 1
ATOM 917 O O . ARG A 1 112 ? 14.203 13.5 16.891 1 98.56 112 ARG A O 1
ATOM 924 N N . LEU A 1 113 ? 12.75 12.453 15.586 1 98.5 113 LEU A N 1
ATOM 925 C CA . LEU A 1 113 ? 13 11.172 16.25 1 98.5 113 LEU A CA 1
ATOM 926 C C . LEU A 1 113 ? 14.227 10.484 15.656 1 98.5 113 LEU A C 1
ATOM 928 O O . LEU A 1 113 ? 14.617 9.406 16.109 1 98.5 113 LEU A O 1
ATOM 932 N N . GLN A 1 114 ? 14.758 11.055 14.648 1 98.38 114 GLN A N 1
ATOM 933 C CA . GLN A 1 114 ? 15.969 10.555 14.008 1 98.38 114 GLN A CA 1
ATOM 934 C C . GLN A 1 114 ? 15.773 9.117 13.531 1 98.38 114 GLN A C 1
ATOM 936 O O . GLN A 1 114 ? 16.625 8.258 13.766 1 98.38 114 GLN A O 1
ATOM 941 N N . LEU A 1 115 ? 14.648 8.875 12.992 1 98.69 115 LEU A N 1
ATOM 942 C CA . LEU A 1 115 ? 14.43 7.562 12.406 1 98.69 115 LEU A CA 1
ATOM 943 C C . LEU A 1 115 ? 15.359 7.332 11.219 1 98.69 115 LEU A C 1
ATOM 945 O O . LEU A 1 115 ? 15.57 8.234 10.398 1 98.69 115 LEU A O 1
ATOM 949 N N . GLU A 1 116 ? 15.898 6.125 11.109 1 98.44 116 GLU A N 1
ATOM 950 C CA . GLU A 1 116 ? 16.797 5.777 10.008 1 98.44 116 GLU A CA 1
ATOM 951 C C . GLU A 1 116 ? 16.031 5.062 8.891 1 98.44 116 GLU A C 1
ATOM 953 O O . GLU A 1 116 ? 16.516 4.969 7.766 1 98.44 116 GLU A O 1
ATOM 958 N N . LYS A 1 117 ? 14.961 4.496 9.234 1 98.31 117 LYS A N 1
ATOM 959 C CA . LYS A 1 117 ? 14.125 3.799 8.258 1 98.31 117 LYS A CA 1
ATOM 960 C C . LYS A 1 117 ? 12.648 3.93 8.602 1 98.31 117 LYS A C 1
ATOM 962 O O . LYS A 1 117 ? 12.289 4.125 9.766 1 98.31 117 LYS A O 1
ATOM 967 N N . LEU A 1 118 ? 11.781 3.963 7.617 1 98.69 118 LEU A N 1
ATOM 968 C CA . LEU A 1 118 ? 10.336 3.857 7.773 1 98.69 118 LEU A CA 1
ATOM 969 C C . LEU A 1 118 ? 9.875 2.416 7.602 1 98.69 118 LEU A C 1
ATOM 971 O O . LEU A 1 118 ? 10.242 1.753 6.629 1 98.69 118 LEU A O 1
ATOM 975 N N . GLU A 1 119 ? 9.086 1.921 8.547 1 98.44 119 GLU A N 1
ATOM 976 C CA . GLU A 1 119 ? 8.617 0.538 8.539 1 98.44 119 GLU A CA 1
ATOM 977 C C . GLU A 1 119 ? 7.094 0.472 8.5 1 98.44 119 GLU A C 1
ATOM 979 O O . GLU A 1 119 ? 6.516 -0.603 8.32 1 98.44 119 GLU A O 1
ATOM 984 N N . PHE A 1 120 ? 6.508 1.601 8.641 1 98.81 120 PHE A N 1
ATOM 985 C CA . PHE A 1 120 ? 5.059 1.677 8.805 1 98.81 120 PHE A CA 1
ATOM 986 C C . PHE A 1 120 ? 4.5 2.918 8.117 1 98.81 120 PHE A C 1
ATOM 988 O O . PHE A 1 120 ? 5.109 3.988 8.172 1 98.81 120 PHE A O 1
ATOM 995 N N . ALA A 1 121 ? 3.342 2.818 7.488 1 98.81 121 ALA A N 1
ATOM 996 C CA . ALA A 1 121 ? 2.535 3.936 7.008 1 98.81 121 ALA A CA 1
ATOM 997 C C . ALA A 1 121 ? 1.05 3.689 7.258 1 98.81 121 ALA A C 1
ATOM 999 O O . ALA A 1 121 ? 0.59 2.545 7.227 1 98.81 121 ALA A O 1
ATOM 1000 N N . SER A 1 122 ? 0.322 4.746 7.465 1 98.75 122 SER A N 1
ATOM 1001 C CA . SER A 1 122 ? -1.131 4.613 7.5 1 98.75 122 SER A CA 1
ATOM 1002 C C . SER A 1 122 ? -1.813 5.832 6.887 1 98.75 122 SER A C 1
ATOM 1004 O O . SER A 1 122 ? -1.247 6.926 6.879 1 98.75 122 SER A O 1
ATOM 1006 N N . PHE A 1 123 ? -2.902 5.672 6.379 1 98.62 123 PHE A N 1
ATOM 1007 C CA . PHE A 1 123 ? -3.797 6.66 5.789 1 98.62 123 PHE A CA 1
ATOM 1008 C C . PHE A 1 123 ? -5.188 6.566 6.402 1 98.62 123 PHE A C 1
ATOM 1010 O O . PHE A 1 123 ? -5.863 5.547 6.273 1 98.62 123 PHE A O 1
ATOM 1017 N N . GLN A 1 124 ? -5.59 7.609 7.043 1 98.19 124 GLN A N 1
ATOM 1018 C CA . GLN A 1 124 ? -6.793 7.527 7.863 1 98.19 124 GLN A CA 1
ATOM 1019 C C . GLN A 1 124 ? -7.723 8.703 7.594 1 98.19 124 GLN A C 1
ATOM 1021 O O . GLN A 1 124 ? -7.262 9.828 7.355 1 98.19 124 GLN A O 1
ATOM 1026 N N . GLY A 1 125 ? -9 8.469 7.711 1 97.94 125 GLY A N 1
ATOM 1027 C CA . GLY A 1 125 ? -9.984 9.531 7.625 1 97.94 125 GLY A CA 1
ATOM 1028 C C . GLY A 1 125 ? -10.57 9.695 6.234 1 97.94 125 GLY A C 1
ATOM 1029 O O . GLY A 1 125 ? -10.875 8.711 5.566 1 97.94 125 GLY A O 1
ATOM 1030 N N . ASP A 1 126 ? -10.797 10.945 5.84 1 98.38 126 ASP A N 1
ATOM 1031 C CA . ASP A 1 126 ? -11.633 11.281 4.691 1 98.38 126 ASP A CA 1
ATOM 1032 C C . ASP A 1 126 ? -10.789 11.438 3.428 1 98.38 126 ASP A C 1
ATOM 1034 O O . ASP A 1 126 ? -10.93 12.422 2.699 1 98.38 126 ASP A O 1
ATOM 1038 N N . PHE A 1 127 ? -9.945 10.539 3.266 1 98.19 127 PHE A N 1
ATOM 1039 C CA . PHE A 1 127 ? -9.023 10.453 2.139 1 98.19 127 PHE A CA 1
ATOM 1040 C C . PHE A 1 127 ? -8.922 9.016 1.637 1 98.19 127 PHE A C 1
ATOM 1042 O O . PHE A 1 127 ? -8.297 8.172 2.275 1 98.19 127 PHE A O 1
ATOM 1049 N N . ASN A 1 128 ? -9.586 8.68 0.526 1 97 128 ASN A N 1
ATOM 1050 C CA . ASN A 1 128 ? -9.555 7.344 -0.059 1 97 128 ASN A CA 1
ATOM 1051 C C . ASN A 1 128 ? -8.336 7.156 -0.958 1 97 128 ASN A C 1
ATOM 1053 O O . ASN A 1 128 ? -8.289 7.684 -2.07 1 97 128 ASN A O 1
ATOM 1057 N N . VAL A 1 129 ? -7.414 6.395 -0.484 1 97.94 129 VAL A N 1
ATOM 1058 C CA . VAL A 1 129 ? -6.156 6.207 -1.201 1 97.94 129 VAL A CA 1
ATOM 1059 C C . VAL A 1 129 ? -6.387 5.344 -2.439 1 97.94 129 VAL A C 1
ATOM 1061 O O . VAL A 1 129 ? -7.023 4.293 -2.359 1 97.94 129 VAL A O 1
ATOM 1064 N N . ARG A 1 130 ? -5.848 5.836 -3.572 1 97.31 130 ARG A N 1
ATOM 1065 C CA . ARG A 1 130 ? -5.969 5.137 -4.848 1 97.31 130 ARG A CA 1
ATOM 1066 C C . ARG A 1 130 ? -4.633 4.531 -5.27 1 97.31 130 ARG A C 1
ATOM 1068 O O . ARG A 1 130 ? -4.598 3.516 -5.965 1 97.31 130 ARG A O 1
ATOM 1075 N N . LYS A 1 131 ? -3.621 5.191 -4.906 1 98.06 131 LYS A N 1
ATOM 1076 C CA . LYS A 1 131 ? -2.293 4.785 -5.355 1 98.06 131 LYS A CA 1
ATOM 1077 C C . LYS A 1 131 ? -1.228 5.16 -4.332 1 98.06 131 LYS A C 1
ATOM 1079 O O . LYS A 1 131 ? -1.274 6.242 -3.746 1 98.06 131 LYS A O 1
ATOM 1084 N N . VAL A 1 132 ? -0.3 4.27 -4.102 1 98.69 132 VAL A N 1
ATOM 1085 C CA . VAL A 1 132 ? 0.903 4.582 -3.334 1 98.69 132 VAL A CA 1
ATOM 1086 C C . VAL A 1 132 ? 2.141 4.152 -4.121 1 98.69 132 VAL A C 1
ATOM 1088 O O . VAL A 1 132 ? 2.223 3.012 -4.586 1 98.69 132 VAL A O 1
ATOM 1091 N N . ASP A 1 133 ? 3.057 5.066 -4.277 1 98.38 133 ASP A N 1
ATOM 1092 C CA . ASP A 1 133 ? 4.332 4.844 -4.949 1 98.38 133 ASP A CA 1
ATOM 1093 C C . ASP A 1 133 ? 5.5 5.008 -3.979 1 98.38 133 ASP A C 1
ATOM 1095 O O . ASP A 1 133 ? 5.531 5.953 -3.191 1 98.38 133 ASP A O 1
ATOM 1099 N N . PHE A 1 134 ? 6.375 4.004 -4.023 1 96.06 134 PHE A N 1
ATOM 1100 C CA . PHE A 1 134 ? 7.578 4.027 -3.203 1 96.06 134 PHE A CA 1
ATOM 1101 C C . PHE A 1 134 ? 8.82 4.168 -4.074 1 96.06 134 PHE A C 1
ATOM 1103 O O . PHE A 1 134 ? 9.094 3.316 -4.918 1 96.06 134 PHE A O 1
ATOM 1110 N N . ASP A 1 135 ? 9.453 5.262 -4.133 1 91.25 135 ASP A N 1
ATOM 1111 C CA . ASP A 1 135 ? 10.648 5.445 -4.953 1 91.25 135 ASP A CA 1
ATOM 1112 C C . ASP A 1 135 ? 11.875 5.727 -4.082 1 91.25 135 ASP A C 1
ATOM 1114 O O . ASP A 1 135 ? 11.766 6.379 -3.043 1 91.25 135 ASP A O 1
ATOM 1118 N N . MET B 1 1 ? 17.359 -7.945 -0.804 1 77.06 1 MET B N 1
ATOM 1119 C CA . MET B 1 1 ? 16.797 -8.883 0.163 1 77.06 1 MET B CA 1
ATOM 1120 C C . MET B 1 1 ? 15.297 -9.039 -0.046 1 77.06 1 MET B C 1
ATOM 1122 O O . MET B 1 1 ? 14.648 -8.141 -0.591 1 77.06 1 MET B O 1
ATOM 1126 N N . PRO B 1 2 ? 14.812 -10.289 0.293 1 84.19 2 PRO B N 1
ATOM 1127 C CA . PRO B 1 2 ? 13.359 -10.484 0.167 1 84.19 2 PRO B CA 1
ATOM 1128 C C . PRO B 1 2 ? 12.562 -9.43 0.935 1 84.19 2 PRO B C 1
ATOM 1130 O O . PRO B 1 2 ? 13.008 -8.953 1.98 1 84.19 2 PRO B O 1
ATOM 1133 N N . GLN B 1 3 ? 11.555 -8.906 0.31 1 89 3 GLN B N 1
ATOM 1134 C CA . GLN B 1 3 ? 10.656 -7.922 0.91 1 89 3 GLN B CA 1
ATOM 1135 C C . GLN B 1 3 ? 9.367 -8.578 1.399 1 89 3 GLN B C 1
ATOM 1137 O O . GLN B 1 3 ? 8.875 -9.531 0.788 1 89 3 GLN B O 1
ATOM 1142 N N . ASN B 1 4 ? 8.992 -8.125 2.582 1 95.88 4 ASN B N 1
ATOM 1143 C CA . ASN B 1 4 ? 7.637 -8.422 3.039 1 95.88 4 ASN B CA 1
ATOM 1144 C C . ASN B 1 4 ? 6.836 -7.148 3.295 1 95.88 4 ASN B C 1
ATOM 1146 O O . ASN B 1 4 ? 7.332 -6.219 3.934 1 95.88 4 ASN B O 1
ATOM 1150 N N . MET B 1 5 ? 5.77 -7.023 2.633 1 98 5 MET B N 1
ATOM 1151 C CA . MET B 1 5 ? 4.887 -5.879 2.816 1 98 5 MET B CA 1
ATOM 1152 C C . MET B 1 5 ? 3.447 -6.332 3.047 1 98 5 MET B C 1
ATOM 1154 O O . MET B 1 5 ? 2.949 -7.211 2.342 1 98 5 MET B O 1
ATOM 1158 N N . TYR B 1 6 ? 2.855 -5.785 4.09 1 98.5 6 TYR B N 1
ATOM 1159 C CA . TYR B 1 6 ? 1.477 -6.102 4.445 1 98.5 6 TYR B CA 1
ATOM 1160 C C . TYR B 1 6 ? 0.601 -4.855 4.391 1 98.5 6 TYR B C 1
ATOM 1162 O O . TYR B 1 6 ? 1.003 -3.787 4.855 1 98.5 6 TYR B O 1
ATOM 1170 N N . ILE B 1 7 ? -0.497 -5 3.811 1 98.62 7 ILE B N 1
ATOM 1171 C CA . ILE B 1 7 ? -1.508 -3.951 3.791 1 98.62 7 ILE B CA 1
ATOM 1172 C C . ILE B 1 7 ? -2.785 -4.449 4.461 1 98.62 7 ILE B C 1
ATOM 1174 O O . ILE B 1 7 ? -3.271 -5.539 4.152 1 98.62 7 ILE B O 1
ATOM 1178 N N . GLN B 1 8 ? -3.289 -3.656 5.387 1 98.38 8 GLN B N 1
ATOM 1179 C CA . GLN B 1 8 ? -4.477 -4.062 6.129 1 98.38 8 GLN B CA 1
ATOM 1180 C C . GLN B 1 8 ? -5.578 -3.008 6.023 1 98.38 8 GLN B C 1
ATOM 1182 O O . GLN B 1 8 ? -5.312 -1.86 5.66 1 98.38 8 GLN B O 1
ATOM 1187 N N . GLU B 1 9 ? -6.805 -3.443 6.273 1 97.69 9 GLU B N 1
ATOM 1188 C CA . GLU B 1 9 ? -8.023 -2.641 6.277 1 97.69 9 GLU B CA 1
ATOM 1189 C C . GLU B 1 9 ? -8.32 -2.082 4.891 1 97.69 9 GLU B C 1
ATOM 1191 O O . GLU B 1 9 ? -8.742 -0.931 4.758 1 97.69 9 GLU B O 1
ATOM 1196 N N . LEU B 1 10 ? -7.918 -2.852 3.904 1 97.44 10 LEU B N 1
ATOM 1197 C CA . LEU B 1 10 ? -8.414 -2.551 2.566 1 97.44 10 LEU B CA 1
ATOM 1198 C C . LEU B 1 10 ? -9.938 -2.641 2.518 1 97.44 10 LEU B C 1
ATOM 1200 O O . LEU B 1 10 ? -10.547 -3.359 3.314 1 97.44 10 LEU B O 1
ATOM 1204 N N . ASP B 1 11 ? -10.57 -1.891 1.715 1 96.5 11 ASP B N 1
ATOM 1205 C CA . ASP B 1 11 ? -12 -1.938 1.44 1 96.5 11 ASP B CA 1
ATOM 1206 C C . ASP B 1 11 ? -12.266 -2.062 -0.058 1 96.5 11 ASP B C 1
ATOM 1208 O O . ASP B 1 11 ? -12.812 -1.145 -0.675 1 96.5 11 ASP B O 1
ATOM 1212 N N . LEU B 1 12 ? -11.891 -3.217 -0.583 1 97.62 12 LEU B N 1
ATOM 1213 C CA . LEU B 1 12 ? -12.031 -3.455 -2.016 1 97.62 12 LEU B CA 1
ATOM 1214 C C . LEU B 1 12 ? -13.164 -4.438 -2.295 1 97.62 12 LEU B C 1
ATOM 1216 O O . LEU B 1 12 ? -13.195 -5.535 -1.728 1 97.62 12 LEU B O 1
ATOM 1220 N N . HIS B 1 13 ? -14.055 -4.066 -3.139 1 98.12 13 HIS B N 1
ATOM 1221 C CA . HIS B 1 13 ? -15.211 -4.875 -3.482 1 98.12 13 HIS B CA 1
ATOM 1222 C C . HIS B 1 13 ? -15.109 -5.418 -4.906 1 98.12 13 HIS B C 1
ATOM 1224 O O . HIS B 1 13 ? -14.18 -5.066 -5.641 1 98.12 13 HIS B O 1
ATOM 1230 N N . HIS B 1 14 ? -16.062 -6.395 -5.207 1 98.62 14 HIS B N 1
ATOM 1231 C CA . HIS B 1 14 ? -16.094 -6.938 -6.559 1 98.62 14 HIS B CA 1
ATOM 1232 C C . HIS B 1 14 ? -16.016 -5.828 -7.602 1 98.62 14 HIS B C 1
ATOM 1234 O O . HIS B 1 14 ? -16.672 -4.793 -7.461 1 98.62 14 HIS B O 1
ATOM 1240 N N . GLY B 1 15 ? -15.172 -6.062 -8.578 1 98.19 15 GLY B N 1
ATOM 1241 C CA . GLY B 1 15 ? -14.961 -5.066 -9.617 1 98.19 15 GLY B CA 1
ATOM 1242 C C . GLY B 1 15 ? -13.68 -4.273 -9.438 1 98.19 15 GLY B C 1
ATOM 1243 O O . GLY B 1 15 ? -13.234 -3.584 -10.352 1 98.19 15 GLY B O 1
ATOM 1244 N N . ALA B 1 16 ? -13.086 -4.398 -8.297 1 98.38 16 ALA B N 1
ATOM 1245 C CA . ALA B 1 16 ? -11.844 -3.67 -8.039 1 98.38 16 ALA B CA 1
ATOM 1246 C C . ALA B 1 16 ? -10.703 -4.219 -8.883 1 98.38 16 ALA B C 1
ATOM 1248 O O . ALA B 1 16 ? -10.617 -5.426 -9.117 1 98.38 16 ALA B O 1
ATOM 1249 N N . LEU B 1 17 ? -9.852 -3.326 -9.352 1 98.75 17 LEU B N 1
ATOM 1250 C CA . LEU B 1 17 ? -8.602 -3.662 -10.031 1 98.75 17 LEU B CA 1
ATOM 1251 C C . LEU B 1 17 ? -7.402 -3.254 -9.188 1 98.75 17 LEU B C 1
ATOM 1253 O O . LEU B 1 17 ? -7.301 -2.102 -8.758 1 98.75 17 LEU B O 1
ATOM 1257 N N . ILE B 1 18 ? -6.516 -4.207 -8.945 1 98.81 18 ILE B N 1
ATOM 1258 C CA . ILE B 1 18 ? -5.27 -3.969 -8.227 1 98.81 18 ILE B CA 1
ATOM 1259 C C . ILE B 1 18 ? -4.09 -4.09 -9.188 1 98.81 18 ILE B C 1
ATOM 1261 O O . ILE B 1 18 ? -3.938 -5.109 -9.867 1 98.81 18 ILE B O 1
ATOM 1265 N N . LYS B 1 19 ? -3.312 -3.076 -9.312 1 98.81 19 LYS B N 1
ATOM 1266 C CA . LYS B 1 19 ? -2.088 -3.1 -10.109 1 98.81 19 LYS B CA 1
ATOM 1267 C C . LYS B 1 19 ? -0.852 -3.004 -9.219 1 98.81 19 LYS B C 1
ATOM 1269 O O . LYS B 1 19 ? -0.75 -2.1 -8.383 1 98.81 19 LYS B O 1
ATOM 1274 N N . ILE B 1 20 ? 0.042 -3.916 -9.398 1 98.81 20 ILE B N 1
ATOM 1275 C CA . ILE B 1 20 ? 1.26 -3.975 -8.602 1 98.81 20 ILE B CA 1
ATOM 1276 C C . ILE B 1 20 ? 2.482 -3.883 -9.508 1 98.81 20 ILE B C 1
ATOM 1278 O O . ILE B 1 20 ? 2.66 -4.711 -10.406 1 98.81 20 ILE B O 1
ATOM 1282 N N . LYS B 1 21 ? 3.275 -2.854 -9.352 1 98.62 21 LYS B N 1
ATOM 1283 C CA . LYS B 1 21 ? 4.551 -2.723 -10.047 1 98.62 21 LYS B CA 1
ATOM 1284 C C . LYS B 1 21 ? 5.723 -2.973 -9.109 1 98.62 21 LYS B C 1
ATOM 1286 O O . LYS B 1 21 ? 5.746 -2.463 -7.984 1 98.62 21 LYS B O 1
ATOM 1291 N N . GLY B 1 22 ? 6.664 -3.746 -9.531 1 98.12 22 GLY B N 1
ATOM 1292 C CA . GLY B 1 22 ? 7.805 -4.043 -8.68 1 98.12 22 GLY B CA 1
ATOM 1293 C C . GLY B 1 22 ? 8.992 -4.598 -9.438 1 98.12 22 GLY B C 1
ATOM 1294 O O . GLY B 1 22 ? 8.906 -4.836 -10.648 1 98.12 22 GLY B O 1
ATOM 1295 N N . ASP B 1 23 ? 10.07 -4.719 -8.711 1 98.25 23 ASP B N 1
ATOM 1296 C CA . ASP B 1 23 ? 11.32 -5.258 -9.25 1 98.25 23 ASP B CA 1
ATOM 1297 C C . ASP B 1 23 ? 11.516 -6.711 -8.828 1 98.25 23 ASP B C 1
ATOM 1299 O O . ASP B 1 23 ? 11.555 -7.02 -7.637 1 98.25 23 ASP B O 1
ATOM 1303 N N . ILE B 1 24 ? 11.633 -7.562 -9.867 1 98.5 24 ILE B N 1
ATOM 1304 C CA . ILE B 1 24 ? 12.047 -8.93 -9.586 1 98.5 24 ILE B CA 1
ATOM 1305 C C . ILE B 1 24 ? 13.547 -8.953 -9.289 1 98.5 24 ILE B C 1
ATOM 1307 O O . ILE B 1 24 ? 14.352 -8.477 -10.086 1 98.5 24 ILE B O 1
ATOM 1311 N N . LEU B 1 25 ? 13.898 -9.523 -8.164 1 98.12 25 LEU B N 1
ATOM 1312 C CA . LEU B 1 25 ? 15.305 -9.5 -7.762 1 98.12 25 LEU B CA 1
ATOM 1313 C C . LEU B 1 25 ? 16.156 -10.344 -8.703 1 98.12 25 LEU B C 1
ATOM 1315 O O . LEU B 1 25 ? 15.68 -11.344 -9.242 1 98.12 25 LEU B O 1
ATOM 1319 N N . PRO B 1 26 ? 17.422 -9.977 -8.945 1 98.06 26 PRO B N 1
ATOM 1320 C CA . PRO B 1 26 ? 18.281 -10.703 -9.867 1 98.06 26 PRO B CA 1
ATOM 1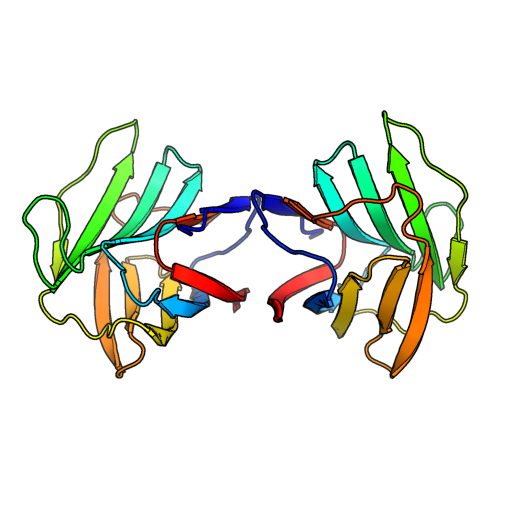321 C C . PRO B 1 26 ? 18.484 -12.164 -9.469 1 98.06 26 PRO B C 1
ATOM 1323 O O . PRO B 1 26 ? 18.75 -13.008 -10.328 1 98.06 26 PRO B O 1
ATOM 1326 N N . ASN B 1 27 ? 18.359 -12.531 -8.211 1 97.56 27 ASN B N 1
ATOM 1327 C CA . ASN B 1 27 ? 18.531 -13.891 -7.727 1 97.56 27 ASN B CA 1
ATOM 1328 C C . ASN B 1 27 ? 17.219 -14.469 -7.215 1 97.56 27 ASN B C 1
ATOM 1330 O O . ASN B 1 27 ? 17.203 -15.242 -6.25 1 97.56 27 ASN B O 1
ATOM 1334 N N . ALA B 1 28 ? 16.188 -14.055 -7.863 1 98.25 28 ALA B N 1
ATOM 1335 C CA . ALA B 1 28 ? 14.852 -14.406 -7.367 1 98.25 28 ALA B CA 1
ATOM 1336 C C . ALA B 1 28 ? 14.633 -15.914 -7.41 1 98.25 28 ALA B C 1
ATOM 1338 O O . ALA B 1 28 ? 14.953 -16.562 -8.406 1 98.25 28 ALA B O 1
ATOM 1339 N N . SER B 1 29 ? 14.125 -16.484 -6.324 1 98.25 29 SER B N 1
ATOM 1340 C CA . SER B 1 29 ? 13.688 -17.875 -6.258 1 98.25 29 SER B CA 1
ATOM 1341 C C . SER B 1 29 ? 12.164 -17.969 -6.27 1 98.25 29 SER B C 1
ATOM 1343 O O . SER B 1 29 ? 11.594 -18.891 -6.852 1 98.25 29 SER B O 1
ATOM 1345 N N . VAL B 1 30 ? 11.602 -17 -5.594 1 98.44 30 VAL B N 1
ATOM 1346 C CA . VAL B 1 30 ? 10.156 -17.062 -5.434 1 98.44 30 VAL B CA 1
ATOM 1347 C C . VAL B 1 30 ? 9.617 -15.703 -4.984 1 98.44 30 VAL B C 1
ATOM 1349 O O . VAL B 1 30 ? 10.312 -14.961 -4.285 1 98.44 30 VAL B O 1
ATOM 1352 N N . PHE B 1 31 ? 8.445 -15.312 -5.445 1 98.69 31 PHE B N 1
ATOM 1353 C CA . PHE B 1 31 ? 7.684 -14.242 -4.801 1 98.69 31 PHE B CA 1
ATOM 1354 C C . PHE B 1 31 ? 6.203 -14.594 -4.734 1 98.69 31 PHE B C 1
ATOM 1356 O O . PHE B 1 31 ? 5.73 -15.461 -5.477 1 98.69 31 PHE B O 1
ATOM 1363 N N . LYS B 1 32 ? 5.477 -13.961 -3.809 1 98.69 32 LYS B N 1
ATOM 1364 C CA . LYS B 1 32 ? 4.066 -14.258 -3.566 1 98.69 32 LYS B CA 1
ATOM 1365 C C . LYS B 1 32 ? 3.25 -12.977 -3.434 1 98.69 32 LYS B C 1
ATOM 1367 O O . LYS B 1 32 ? 3.721 -11.992 -2.863 1 98.69 32 LYS B O 1
ATOM 1372 N N . ILE B 1 33 ? 2.107 -13.016 -3.912 1 98.81 33 ILE B N 1
ATOM 1373 C CA . ILE B 1 33 ? 1.074 -12.008 -3.709 1 98.81 33 ILE B CA 1
ATOM 1374 C C . ILE B 1 33 ? -0.153 -12.648 -3.064 1 98.81 33 ILE B C 1
ATOM 1376 O O . ILE B 1 33 ? -0.681 -13.641 -3.57 1 98.81 33 ILE B O 1
ATOM 1380 N N . ASN B 1 34 ? -0.562 -12.117 -1.941 1 98.88 34 ASN B N 1
ATOM 1381 C CA . ASN B 1 34 ? -1.726 -12.633 -1.229 1 98.88 34 ASN B CA 1
ATOM 1382 C C . ASN B 1 34 ? -2.832 -11.586 -1.135 1 98.88 34 ASN B C 1
ATOM 1384 O O . ASN B 1 34 ? -2.57 -10.43 -0.812 1 98.88 34 ASN B O 1
ATOM 1388 N N . LEU B 1 35 ? -3.996 -11.977 -1.472 1 98.94 35 LEU B N 1
ATOM 1389 C CA . LEU B 1 35 ? -5.199 -11.164 -1.306 1 98.94 35 LEU B CA 1
ATOM 1390 C C . LEU B 1 35 ? -6.25 -11.914 -0.497 1 98.94 35 LEU B C 1
ATOM 1392 O O . LEU B 1 35 ? -6.48 -13.109 -0.723 1 98.94 35 LEU B O 1
ATOM 1396 N N . GLY B 1 36 ? -6.855 -11.281 0.49 1 98.88 36 GLY B N 1
ATOM 1397 C CA . GLY B 1 36 ? -7.891 -11.977 1.243 1 98.88 36 GLY B CA 1
ATOM 1398 C C . GLY B 1 36 ? -8.469 -11.141 2.373 1 98.88 36 GLY B C 1
ATOM 1399 O O . GLY B 1 36 ? -8.531 -9.914 2.275 1 98.88 36 GLY B O 1
ATOM 1400 N N . LYS B 1 37 ? -9.039 -11.828 3.342 1 98.44 37 LYS B N 1
ATOM 1401 C CA . LYS B 1 37 ? -9.57 -11.18 4.535 1 98.44 37 LYS B CA 1
ATOM 1402 C C . LYS B 1 37 ? -8.453 -10.836 5.52 1 98.44 37 LYS B C 1
ATOM 1404 O O . LYS B 1 37 ? -8.461 -9.766 6.125 1 98.44 37 LYS B O 1
ATOM 1409 N N . ASP B 1 38 ? -7.621 -11.664 5.797 1 98 38 ASP B N 1
ATOM 1410 C CA . ASP B 1 38 ? -6.41 -11.555 6.605 1 98 38 ASP B CA 1
ATOM 1411 C C . ASP B 1 38 ? -5.402 -12.648 6.238 1 98 38 ASP B C 1
ATOM 1413 O O . ASP B 1 38 ? -5.559 -13.328 5.223 1 98 38 ASP B O 1
ATOM 1417 N N . GLN B 1 39 ? -4.348 -12.797 6.98 1 96.75 39 GLN B N 1
ATOM 1418 C CA . GLN B 1 39 ? -3.26 -13.711 6.648 1 96.75 39 GLN B CA 1
ATOM 1419 C C . GLN B 1 39 ? -3.723 -15.164 6.715 1 96.75 39 GLN B C 1
ATOM 1421 O O . GLN B 1 39 ? -3.072 -16.047 6.164 1 96.75 39 GLN B O 1
ATOM 1426 N N . GLN B 1 40 ? -4.863 -15.391 7.363 1 97.44 40 GLN B N 1
ATOM 1427 C CA . GLN B 1 40 ? -5.309 -16.766 7.574 1 97.44 40 GLN B CA 1
ATOM 1428 C C . GLN B 1 40 ? -6.453 -17.125 6.633 1 97.44 40 GLN B C 1
ATOM 1430 O O . GLN B 1 40 ? -6.906 -18.266 6.605 1 97.44 40 GLN B O 1
ATOM 1435 N N . LYS B 1 41 ? -7 -16.203 6.008 1 98.62 41 LYS B N 1
ATOM 1436 C CA . LYS B 1 41 ? -8.062 -16.422 5.031 1 98.62 41 LYS B CA 1
ATOM 1437 C C . LYS B 1 41 ? -7.77 -15.703 3.721 1 98.62 41 LYS B C 1
ATOM 1439 O O . LYS B 1 41 ? -8.219 -14.578 3.512 1 98.62 41 LYS B O 1
ATOM 1444 N N . LEU B 1 42 ? -7.078 -16.422 2.879 1 98.88 42 LEU B N 1
ATOM 1445 C CA . LEU B 1 42 ? -6.668 -15.906 1.575 1 98.88 42 LEU B CA 1
ATOM 1446 C C . LEU B 1 42 ? -7.574 -16.438 0.471 1 98.88 42 LEU B C 1
ATOM 1448 O O . LEU B 1 42 ? -7.672 -17.656 0.272 1 98.88 42 LEU B O 1
ATOM 1452 N N . GLY B 1 43 ? -8.227 -15.508 -0.233 1 98.88 43 GLY B N 1
ATOM 1453 C CA . GLY B 1 43 ? -8.992 -15.914 -1.4 1 98.88 43 GLY B CA 1
ATOM 1454 C C . GLY B 1 43 ? -8.125 -16.203 -2.611 1 98.88 43 GLY B C 1
ATOM 1455 O O . GLY B 1 43 ? -8.5 -17 -3.477 1 98.88 43 GLY B O 1
ATOM 1456 N N . PHE B 1 44 ? -6.992 -15.594 -2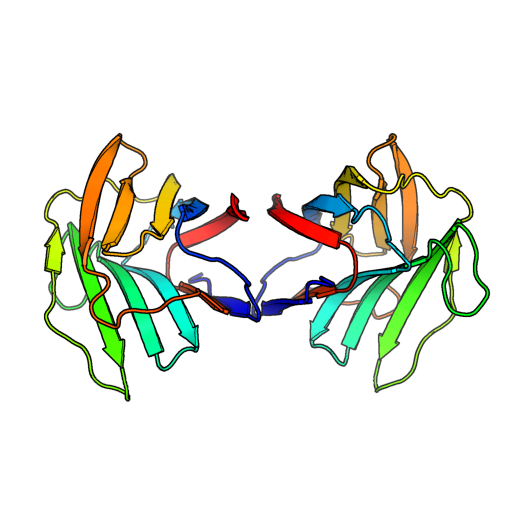.621 1 98.94 44 PHE B N 1
ATOM 1457 C CA . PHE B 1 44 ? -6.102 -15.734 -3.766 1 98.94 44 PHE B CA 1
ATOM 1458 C C . PHE B 1 44 ? -4.645 -15.648 -3.328 1 98.94 44 PHE B C 1
ATOM 1460 O O . PHE B 1 44 ? -4.215 -14.648 -2.758 1 98.94 44 PHE B O 1
ATOM 1467 N N . HIS B 1 45 ? -3.967 -16.656 -3.525 1 98.94 45 HIS B N 1
ATOM 1468 C CA . HIS B 1 45 ? -2.527 -16.797 -3.33 1 98.94 45 HIS B CA 1
ATOM 1469 C C . HIS B 1 45 ? -1.807 -17 -4.66 1 98.94 45 HIS B C 1
ATOM 1471 O O . HIS B 1 45 ? -2.072 -17.969 -5.379 1 98.94 45 HIS B O 1
ATOM 1477 N N . TYR B 1 46 ? -1.016 -16.078 -5.012 1 98.94 46 TYR B N 1
ATOM 1478 C CA . TYR B 1 46 ? -0.207 -16.062 -6.227 1 98.94 46 TYR B CA 1
ATOM 1479 C C . TYR B 1 46 ? 1.26 -16.328 -5.906 1 98.94 46 TYR B C 1
ATOM 1481 O O . TYR B 1 46 ? 1.938 -15.484 -5.32 1 98.94 46 TYR B O 1
ATOM 1489 N N . ASN B 1 47 ? 1.719 -17.469 -6.336 1 98.75 47 ASN B N 1
ATOM 1490 C CA . ASN B 1 47 ? 3.051 -17.953 -5.992 1 98.75 47 ASN B CA 1
ATOM 1491 C C . ASN B 1 47 ? 3.898 -18.188 -7.238 1 98.75 47 ASN B C 1
ATOM 1493 O O . ASN B 1 47 ? 3.824 -19.266 -7.852 1 98.75 47 ASN B O 1
ATOM 1497 N N . ALA B 1 48 ? 4.707 -17.234 -7.586 1 98.69 48 ALA B N 1
ATOM 1498 C CA . ALA B 1 48 ? 5.582 -17.359 -8.75 1 98.69 48 ALA B CA 1
ATOM 1499 C C . ALA B 1 48 ? 6.926 -17.969 -8.367 1 98.69 48 ALA B C 1
ATOM 1501 O O . ALA B 1 48 ? 7.719 -17.344 -7.648 1 98.69 48 ALA B O 1
ATOM 1502 N N . ARG B 1 49 ? 7.172 -19.109 -8.852 1 98.62 49 ARG B N 1
ATOM 1503 C CA . ARG B 1 49 ? 8.352 -19.875 -8.477 1 98.62 49 ARG B CA 1
ATOM 1504 C C . ARG B 1 49 ? 9.352 -19.938 -9.633 1 98.62 49 A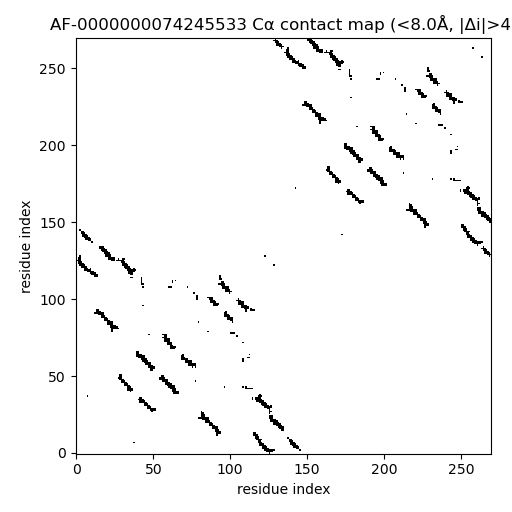RG B C 1
ATOM 1506 O O . ARG B 1 49 ? 9.086 -20.562 -10.664 1 98.62 49 ARG B O 1
ATOM 1513 N N . PHE B 1 50 ? 10.469 -19.234 -9.43 1 98.44 50 PHE B N 1
ATOM 1514 C CA . PHE B 1 50 ? 11.555 -19.344 -10.391 1 98.44 50 PHE B CA 1
ATOM 1515 C C . PHE B 1 50 ? 12.266 -20.688 -10.266 1 98.44 50 PHE B C 1
ATOM 1517 O O . PHE B 1 50 ? 12.508 -21.359 -11.266 1 98.44 50 PHE B O 1
ATOM 1524 N N . ASN B 1 51 ? 12.594 -20.953 -9.195 1 97.69 51 ASN B N 1
ATOM 1525 C CA . ASN B 1 51 ? 13.156 -22.188 -8.68 1 97.69 51 ASN B CA 1
ATOM 1526 C C . ASN B 1 51 ? 12.922 -22.328 -7.18 1 97.69 51 ASN B C 1
ATOM 1528 O O . ASN B 1 51 ? 13.703 -21.828 -6.371 1 97.69 51 ASN B O 1
ATOM 1532 N N . TYR B 1 52 ? 11.844 -23.062 -6.91 1 96.38 52 TYR B N 1
ATOM 1533 C CA . TYR B 1 52 ? 11.398 -23.141 -5.52 1 96.38 52 TYR B CA 1
ATOM 1534 C C . TYR B 1 52 ? 10.664 -24.438 -5.25 1 96.38 52 TYR B C 1
ATOM 1536 O O . TYR B 1 52 ? 9.773 -24.828 -6.004 1 96.38 52 TYR B O 1
ATOM 1544 N N . TYR B 1 53 ? 11.039 -25.172 -4.234 1 94.12 53 TYR B N 1
ATOM 1545 C CA . TYR B 1 53 ? 10.445 -26.438 -3.787 1 94.12 53 TYR B CA 1
ATOM 1546 C C . TYR B 1 53 ? 10.281 -27.406 -4.953 1 94.12 53 TYR B C 1
ATOM 1548 O O . TYR B 1 53 ? 9.227 -28.016 -5.113 1 94.12 53 TYR B O 1
ATOM 1556 N N . GLY B 1 54 ? 11.258 -27.328 -5.879 1 95.12 54 GLY B N 1
ATOM 1557 C CA . GLY B 1 54 ? 11.258 -28.281 -6.98 1 95.12 54 GLY B CA 1
ATOM 1558 C C . GLY B 1 54 ? 10.523 -27.766 -8.203 1 95.12 54 GLY B C 1
ATOM 1559 O O . GLY B 1 54 ? 10.578 -28.391 -9.273 1 95.12 54 GLY B O 1
ATOM 1560 N N . ASP B 1 55 ? 9.781 -26.703 -8.062 1 96.31 55 ASP B N 1
ATOM 1561 C CA . ASP B 1 55 ? 9.086 -26.094 -9.195 1 96.31 55 ASP B CA 1
ATOM 1562 C C . ASP B 1 55 ? 9.984 -25.109 -9.938 1 96.31 55 ASP B C 1
ATOM 1564 O O . ASP B 1 55 ? 10.695 -24.328 -9.312 1 96.31 55 ASP B O 1
ATOM 1568 N N . LEU B 1 56 ? 10.031 -25.297 -11.219 1 97.44 56 LEU B N 1
ATOM 1569 C CA . LEU B 1 56 ? 10.766 -24.391 -12.078 1 97.44 56 LEU B CA 1
ATOM 1570 C C . LEU B 1 56 ? 9.82 -23.578 -12.953 1 97.44 56 LEU B C 1
ATOM 1572 O O . LEU B 1 56 ? 8.938 -24.141 -13.609 1 97.44 56 LEU B O 1
ATOM 1576 N N . HIS B 1 57 ? 9.945 -22.219 -12.844 1 98 57 HIS B N 1
ATOM 1577 C CA . HIS B 1 57 ? 9.203 -21.297 -13.703 1 98 57 HIS B CA 1
ATOM 1578 C C . HIS B 1 57 ? 7.723 -21.656 -13.75 1 98 57 HIS B C 1
ATOM 1580 O O . HIS B 1 57 ? 7.16 -21.844 -14.828 1 98 57 HIS B O 1
ATOM 1586 N N . THR B 1 58 ? 7.164 -21.641 -12.609 1 98.38 58 THR B N 1
ATOM 1587 C CA . THR B 1 58 ? 5.766 -22.047 -12.469 1 98.38 58 THR B CA 1
ATOM 1588 C C . THR B 1 58 ? 5.023 -21.078 -11.547 1 98.38 58 THR B C 1
ATOM 1590 O O . THR B 1 58 ? 5.559 -20.672 -10.516 1 98.38 58 THR B O 1
ATOM 1593 N N . ILE B 1 59 ? 3.85 -20.656 -11.977 1 98.75 59 ILE B N 1
ATOM 1594 C CA . ILE B 1 59 ? 2.971 -19.906 -11.102 1 98.75 59 ILE B CA 1
ATOM 1595 C C . ILE B 1 59 ? 1.939 -20.828 -10.469 1 98.75 59 ILE B C 1
ATOM 1597 O O . ILE B 1 59 ? 1.193 -21.516 -11.172 1 98.75 59 ILE B O 1
ATOM 1601 N N . ILE B 1 60 ? 1.976 -20.922 -9.164 1 98.81 60 ILE B N 1
ATOM 1602 C CA . ILE B 1 60 ? 0.997 -21.703 -8.43 1 98.81 60 ILE B CA 1
ATOM 1603 C C . ILE B 1 60 ? -0.001 -20.781 -7.738 1 98.81 60 ILE B C 1
ATOM 1605 O O . ILE B 1 60 ? 0.389 -19.906 -6.965 1 98.81 60 ILE B O 1
ATOM 1609 N N . CYS B 1 61 ? -1.291 -20.953 -8 1 98.81 61 CYS B N 1
ATOM 1610 C CA . CYS B 1 61 ? -2.363 -20.219 -7.348 1 98.81 61 CYS B CA 1
ATOM 1611 C C . CYS B 1 61 ? -3.178 -21.125 -6.438 1 98.81 61 CYS B C 1
ATOM 1613 O O . CYS B 1 61 ? -3.322 -22.312 -6.711 1 98.81 61 CYS B O 1
ATOM 1615 N N . ASN B 1 62 ? -3.588 -20.578 -5.418 1 98.81 62 ASN B N 1
ATOM 1616 C CA . ASN B 1 62 ? -4.371 -21.328 -4.449 1 98.81 62 ASN B CA 1
ATOM 1617 C C . ASN B 1 62 ? -5.156 -20.406 -3.521 1 98.81 62 ASN B C 1
ATOM 1619 O O . ASN B 1 62 ? -5.082 -19.188 -3.648 1 98.81 62 ASN B O 1
ATOM 1623 N N . ASP B 1 63 ? -5.996 -20.953 -2.74 1 98.88 63 ASP B N 1
ATOM 1624 C CA . ASP B 1 63 ? -6.633 -20.25 -1.633 1 98.88 63 ASP B CA 1
ATOM 1625 C C . ASP B 1 63 ? -6.297 -20.906 -0.296 1 98.88 63 ASP B C 1
ATOM 1627 O O . ASP B 1 63 ? -5.805 -22.031 -0.26 1 98.88 63 ASP B O 1
ATOM 1631 N N . LEU B 1 64 ? -6.39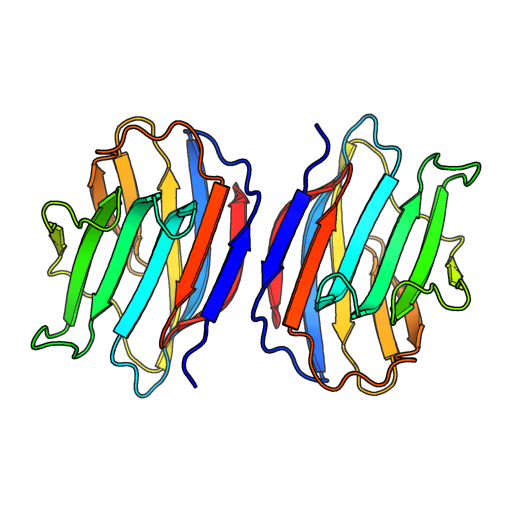1 -20.156 0.692 1 98.81 64 LEU B N 1
ATOM 1632 C CA . LEU B 1 64 ? -6.09 -20.609 2.045 1 98.81 64 LEU B CA 1
ATOM 1633 C C . LEU B 1 64 ? -7.23 -20.266 2.998 1 98.81 64 LEU B C 1
ATOM 1635 O O . LEU B 1 64 ? -7.676 -19.125 3.062 1 98.81 64 LEU B O 1
ATOM 1639 N N . SER B 1 65 ? -7.754 -21.234 3.697 1 97.69 65 SER B N 1
ATOM 1640 C CA . SER B 1 65 ? -8.758 -21.031 4.734 1 97.69 65 SER B CA 1
ATOM 1641 C C . SER B 1 65 ? -8.555 -21.984 5.906 1 97.69 65 SER B C 1
ATOM 1643 O O . SER B 1 65 ? -8.359 -23.188 5.703 1 97.69 65 SER B O 1
ATOM 1645 N N . GLU B 1 66 ? -8.492 -21.359 7.141 1 93.12 66 GLU B N 1
ATOM 1646 C CA . GLU B 1 66 ? -8.336 -22.172 8.336 1 93.12 66 GLU B CA 1
ATOM 1647 C C . GLU B 1 66 ? -7.055 -23 8.281 1 93.12 66 GLU B C 1
ATOM 1649 O O . GLU B 1 66 ? -7.082 -24.203 8.5 1 93.12 66 GLU B O 1
ATOM 1654 N N . ALA B 1 67 ? -6.055 -22.391 7.844 1 92.56 67 ALA B N 1
ATOM 1655 C CA . ALA B 1 67 ? -4.711 -22.953 7.82 1 92.56 67 ALA B CA 1
ATOM 1656 C C . ALA B 1 67 ? -4.629 -24.141 6.863 1 92.56 67 ALA B C 1
ATOM 1658 O O . ALA B 1 67 ? -3.732 -24.969 6.977 1 92.56 67 ALA B O 1
ATOM 1659 N N . ARG B 1 68 ? -5.555 -24.203 5.945 1 97.38 68 ARG B N 1
ATOM 1660 C CA . ARG B 1 68 ? -5.547 -25.266 4.961 1 97.38 68 ARG B CA 1
ATOM 1661 C C . ARG B 1 68 ? -5.559 -24.719 3.541 1 97.38 68 ARG B C 1
ATOM 1663 O O . ARG B 1 68 ? -6.402 -23.875 3.203 1 97.38 68 ARG B O 1
ATOM 1670 N N . TRP B 1 69 ? -4.637 -25.219 2.822 1 98.44 69 TRP B N 1
ATOM 1671 C CA . TRP B 1 69 ? -4.609 -24.875 1.403 1 98.44 69 TRP B CA 1
ATOM 1672 C C . TRP B 1 69 ? -5.676 -25.656 0.636 1 98.44 69 TRP B C 1
ATOM 1674 O O . TRP B 1 69 ? -5.949 -26.812 0.938 1 98.44 69 TRP B O 1
ATOM 1684 N N . GLY B 1 70 ? -6.254 -24.938 -0.38 1 98.38 70 GLY B N 1
ATOM 1685 C CA . GLY B 1 70 ? -7.152 -25.625 -1.296 1 98.38 70 GLY B CA 1
ATOM 1686 C C . GLY B 1 70 ? -6.422 -26.406 -2.377 1 98.38 70 GLY B C 1
ATOM 1687 O O . GLY B 1 70 ? -5.336 -26.938 -2.143 1 98.38 70 GLY B O 1
ATOM 1688 N N . THR B 1 71 ? -7.125 -26.578 -3.52 1 98.25 71 THR B N 1
ATOM 1689 C CA . THR B 1 71 ? -6.527 -27.234 -4.676 1 98.25 71 THR B CA 1
ATOM 1690 C C . THR B 1 71 ? -5.664 -26.25 -5.469 1 98.25 71 THR B C 1
ATOM 1692 O O . THR B 1 71 ? -6.121 -25.172 -5.824 1 98.25 71 THR B O 1
ATOM 1695 N N . GLU B 1 72 ? -4.523 -26.688 -5.727 1 98.38 72 GLU B N 1
ATOM 1696 C CA . GLU B 1 72 ? -3.613 -25.828 -6.484 1 98.38 72 GLU B CA 1
ATOM 1697 C C . GLU B 1 72 ? -4.062 -25.688 -7.938 1 98.38 72 GLU B C 1
ATOM 1699 O O . GLU B 1 72 ? -4.555 -26.656 -8.531 1 98.38 72 GLU B O 1
ATOM 1704 N N . GLN B 1 73 ? -3.918 -24.516 -8.469 1 98.62 73 GLN B N 1
ATOM 1705 C CA . GLN B 1 73 ? -3.93 -24.234 -9.906 1 98.62 73 GLN B CA 1
ATOM 1706 C C . GLN B 1 73 ? -2.543 -23.844 -10.398 1 98.62 73 GLN B C 1
ATOM 1708 O O . GLN B 1 73 ? -1.919 -22.938 -9.852 1 98.62 73 GLN B O 1
ATOM 1713 N N . ARG B 1 74 ? -2.082 -24.5 -11.391 1 98.25 74 ARG B N 1
ATOM 1714 C CA . ARG B 1 74 ? -0.73 -24.266 -11.891 1 98.25 74 ARG B CA 1
ATOM 1715 C C . ARG B 1 74 ? -0.76 -23.656 -13.297 1 98.25 74 ARG B C 1
ATOM 1717 O O . ARG B 1 74 ? -1.478 -24.156 -14.172 1 98.25 74 ARG B O 1
ATOM 1724 N N . GLU B 1 75 ? -0.03 -22.562 -13.391 1 97.31 75 GLU B N 1
ATOM 1725 C CA . GLU B 1 75 ? 0.152 -21.922 -14.688 1 97.31 75 GLU B CA 1
ATOM 1726 C C . GLU B 1 75 ? 1.569 -22.141 -15.211 1 97.31 75 GLU B C 1
ATOM 1728 O O . GLU B 1 75 ? 2.543 -21.906 -14.5 1 97.31 75 GLU B O 1
ATOM 1733 N N . ARG B 1 76 ? 1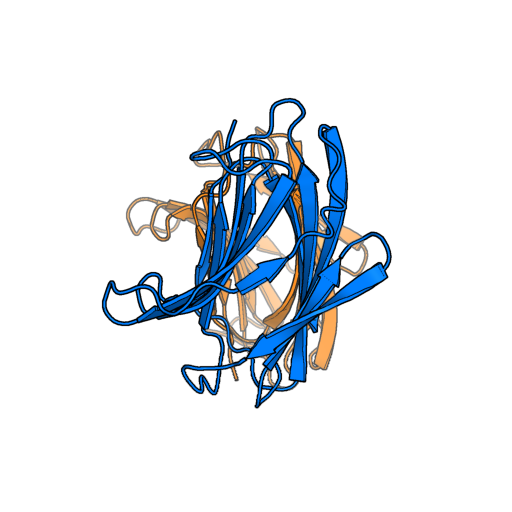.641 -22.516 -16.484 1 90.5 76 ARG B N 1
ATOM 1734 C CA . ARG B 1 76 ? 2.963 -22.797 -17.031 1 90.5 76 ARG B CA 1
ATOM 1735 C C . ARG B 1 76 ? 3.523 -21.578 -17.75 1 90.5 76 ARG B C 1
ATOM 1737 O O . ARG B 1 76 ? 4.734 -21.484 -17.969 1 90.5 76 ARG B O 1
ATOM 1744 N N . ASN B 1 77 ? 2.629 -20.766 -18.172 1 96.12 77 ASN B N 1
ATOM 1745 C CA . ASN B 1 77 ? 3.158 -19.516 -18.688 1 96.12 77 ASN B CA 1
ATOM 1746 C C . ASN B 1 77 ? 3.828 -18.703 -17.578 1 96.12 77 ASN B C 1
ATOM 1748 O O . ASN B 1 77 ? 3.162 -18.219 -16.656 1 96.12 77 ASN B O 1
ATOM 1752 N N . PHE B 1 78 ? 5.113 -18.625 -17.703 1 98.25 78 PHE B N 1
ATOM 1753 C CA . PHE B 1 78 ? 5.898 -17.938 -16.688 1 98.25 78 PHE B CA 1
ATOM 1754 C C . PHE B 1 78 ? 6.633 -16.75 -17.297 1 98.25 78 PHE B C 1
ATOM 1756 O O . PHE B 1 78 ? 7.762 -16.891 -17.781 1 98.25 78 PHE B O 1
ATOM 1763 N N . PRO B 1 79 ? 6.094 -15.555 -17.156 1 98.31 79 PRO B N 1
ATOM 1764 C CA . PRO B 1 79 ? 6.586 -14.422 -17.938 1 98.31 79 PRO B CA 1
ATOM 1765 C C . PRO B 1 79 ? 7.691 -13.641 -17.234 1 98.31 79 PRO B C 1
ATOM 1767 O O . PRO B 1 79 ? 8.195 -12.648 -17.766 1 98.31 79 PRO B O 1
ATOM 1770 N N . TYR B 1 80 ? 8.211 -14.102 -16.078 1 98.5 80 TYR B N 1
ATOM 1771 C CA . TYR B 1 80 ? 9.07 -13.273 -15.234 1 98.5 80 TYR B CA 1
ATOM 1772 C C . TYR B 1 80 ? 10.539 -13.531 -15.531 1 98.5 80 TYR B C 1
ATOM 1774 O O . TYR B 1 80 ? 10.961 -14.68 -15.664 1 98.5 80 TYR B O 1
ATOM 1782 N N . VAL B 1 81 ? 11.188 -12.43 -15.711 1 98.31 81 VAL B N 1
ATOM 1783 C CA . VAL B 1 81 ? 12.633 -12.453 -15.906 1 98.31 81 VAL B CA 1
ATOM 1784 C C . VAL B 1 81 ? 13.328 -11.773 -14.727 1 98.31 81 VAL B C 1
ATOM 1786 O O . VAL B 1 81 ? 12.977 -10.648 -14.359 1 98.31 81 VAL B O 1
ATOM 1789 N N . LYS B 1 82 ? 14.312 -12.508 -14.148 1 98.25 82 LYS B N 1
ATOM 1790 C CA . LYS B 1 82 ? 15.07 -11.961 -13.023 1 98.25 82 LYS B CA 1
ATOM 1791 C C . LYS B 1 82 ? 15.727 -10.641 -13.398 1 98.25 82 LYS B C 1
ATOM 1793 O O . LYS B 1 82 ? 16.234 -10.484 -14.508 1 98.25 82 LYS B O 1
ATOM 1798 N N . GLY B 1 83 ? 15.625 -9.703 -12.422 1 98.38 83 GLY B N 1
ATOM 1799 C CA . GLY B 1 83 ? 16.297 -8.43 -12.602 1 98.38 83 GLY B CA 1
ATOM 1800 C C . GLY B 1 83 ? 15.484 -7.422 -13.383 1 98.38 83 GLY B C 1
ATOM 1801 O O . GLY B 1 83 ? 16 -6.379 -13.789 1 98.38 83 GLY B O 1
ATOM 1802 N N . THR B 1 84 ? 14.234 -7.688 -13.664 1 98.62 84 THR B N 1
ATOM 1803 C CA . THR B 1 84 ? 13.414 -6.766 -14.438 1 98.62 84 THR B CA 1
ATOM 1804 C C . THR B 1 84 ? 12.297 -6.184 -13.57 1 98.62 84 THR B C 1
ATOM 1806 O O . THR B 1 84 ? 11.992 -6.715 -12.5 1 98.62 84 THR B O 1
ATOM 1809 N N . THR B 1 85 ? 11.797 -5.047 -13.992 1 98.5 85 THR B N 1
ATOM 1810 C CA . THR B 1 85 ? 10.602 -4.438 -13.406 1 98.5 85 THR B CA 1
ATOM 1811 C C . THR B 1 85 ? 9.344 -4.895 -14.141 1 98.5 85 THR B C 1
ATOM 1813 O O . THR B 1 85 ? 9.312 -4.918 -15.367 1 98.5 85 THR B O 1
ATOM 1816 N N . VAL B 1 86 ? 8.336 -5.305 -13.43 1 98.69 86 VAL B N 1
ATOM 1817 C CA . VAL B 1 86 ? 7.109 -5.777 -14.062 1 98.69 86 VAL B CA 1
ATOM 1818 C C . VAL B 1 86 ? 5.898 -5.16 -13.375 1 98.69 86 VAL B C 1
ATOM 1820 O O . VAL B 1 86 ? 6.008 -4.629 -12.266 1 98.69 86 VAL B O 1
ATOM 1823 N N . GLU B 1 87 ? 4.809 -5.168 -14.094 1 98.75 87 GLU B N 1
ATOM 1824 C CA . GLU B 1 87 ? 3.51 -4.809 -13.531 1 98.75 87 GLU B CA 1
ATOM 1825 C C . GLU B 1 87 ? 2.516 -5.961 -13.664 1 98.75 87 GLU B C 1
ATOM 1827 O O . GLU B 1 87 ? 2.379 -6.551 -14.734 1 98.75 87 GLU B O 1
ATOM 1832 N N . ILE B 1 88 ? 1.882 -6.336 -12.562 1 98.75 88 ILE B N 1
ATOM 1833 C CA . ILE B 1 88 ? 0.859 -7.375 -12.508 1 98.75 88 ILE B CA 1
ATOM 1834 C C . ILE B 1 88 ? -0.494 -6.75 -12.172 1 98.75 88 ILE B C 1
ATOM 1836 O O . ILE B 1 88 ? -0.6 -5.934 -11.258 1 98.75 88 ILE B O 1
ATOM 1840 N N . CYS B 1 89 ? -1.538 -7.133 -12.906 1 98.88 89 CYS B N 1
ATOM 1841 C CA . CYS B 1 89 ? -2.887 -6.625 -12.68 1 98.88 89 CYS B CA 1
ATOM 1842 C C . CYS B 1 89 ? -3.816 -7.742 -12.219 1 98.88 89 CYS B C 1
ATOM 1844 O O . CYS B 1 89 ? -3.846 -8.82 -12.82 1 98.88 89 CYS B O 1
ATOM 1846 N N . ILE B 1 90 ? -4.559 -7.516 -11.164 1 98.88 90 ILE B N 1
ATOM 1847 C CA . ILE B 1 90 ? -5.5 -8.5 -10.641 1 98.88 90 ILE B CA 1
ATOM 1848 C C . ILE B 1 90 ? -6.875 -7.855 -10.469 1 98.88 90 ILE B C 1
ATOM 1850 O O . ILE B 1 90 ? -7.031 -6.895 -9.711 1 98.88 90 ILE B O 1
ATOM 1854 N N . SER B 1 91 ? -7.809 -8.344 -11.172 1 98.88 91 SER B N 1
ATOM 1855 C CA . SER B 1 91 ? -9.195 -7.922 -11.023 1 98.88 91 SER B CA 1
ATOM 1856 C C . SER B 1 91 ? -9.953 -8.828 -10.062 1 98.88 91 SER B C 1
ATOM 1858 O O . SER B 1 91 ? -9.953 -10.055 -10.219 1 98.88 91 SER B O 1
ATOM 1860 N N . PHE B 1 92 ? -10.578 -8.234 -9.062 1 98.94 92 PHE B N 1
ATOM 1861 C CA . PHE B 1 92 ? -11.398 -8.945 -8.094 1 98.94 92 PHE B CA 1
ATOM 1862 C C . PHE B 1 92 ? -12.859 -8.977 -8.531 1 98.94 92 PHE B C 1
ATOM 1864 O O . PHE B 1 92 ? -13.586 -8 -8.336 1 98.94 92 PHE B O 1
ATOM 1871 N N . GLU B 1 93 ? -13.164 -10.07 -9.086 1 98.75 93 GLU B N 1
ATOM 1872 C CA . GLU B 1 93 ? -14.539 -10.242 -9.555 1 98.75 93 GLU B CA 1
ATOM 1873 C C . GLU B 1 93 ? -15.328 -11.148 -8.617 1 98.75 93 GLU B C 1
ATOM 1875 O O . GLU B 1 93 ? -14.758 -11.812 -7.75 1 98.75 93 GLU B O 1
ATOM 1880 N N . GLU B 1 94 ? -16.641 -11.141 -8.844 1 98.56 94 GLU B N 1
ATOM 1881 C CA . GLU B 1 94 ? -17.516 -11.93 -7.98 1 98.56 94 GLU B CA 1
ATOM 1882 C C . GLU B 1 94 ? -17.141 -13.406 -8.023 1 98.56 94 GLU B C 1
ATOM 1884 O O . GLU B 1 94 ? -17.078 -14.07 -6.984 1 98.56 94 GLU B O 1
ATOM 1889 N N . THR B 1 95 ? -16.844 -13.938 -9.227 1 98.69 95 THR B N 1
ATOM 1890 C CA . THR B 1 95 ? -16.688 -15.383 -9.344 1 98.69 95 THR B CA 1
ATOM 1891 C C . THR B 1 95 ? -15.219 -15.758 -9.469 1 98.69 95 THR B C 1
ATOM 1893 O O . THR B 1 95 ? -14.867 -16.938 -9.391 1 98.69 95 THR B O 1
ATOM 1896 N N . ALA B 1 96 ? -14.398 -14.719 -9.711 1 98.88 96 ALA B N 1
ATOM 1897 C CA . ALA B 1 96 ? -13.008 -15.094 -9.969 1 98.88 96 ALA B CA 1
ATOM 1898 C C . ALA B 1 96 ? -12.062 -13.93 -9.695 1 98.88 96 ALA B C 1
ATOM 1900 O O . ALA B 1 96 ? -12.5 -12.789 -9.555 1 98.88 96 ALA B O 1
ATOM 1901 N N . TYR B 1 97 ? -10.805 -14.258 -9.516 1 98.94 97 TYR B N 1
ATOM 1902 C CA . TYR B 1 97 ? -9.68 -13.344 -9.703 1 98.94 97 TYR B CA 1
ATOM 1903 C C . TYR B 1 97 ? -9.133 -13.445 -11.117 1 98.94 97 TYR B C 1
ATOM 1905 O O . TYR B 1 97 ? -8.773 -14.531 -11.578 1 98.94 97 TYR B O 1
ATOM 1913 N N . LYS B 1 98 ? -9.141 -12.352 -11.812 1 98.94 98 LYS B N 1
ATOM 1914 C CA . LYS B 1 98 ? -8.547 -12.32 -13.148 1 98.94 98 LYS B CA 1
ATOM 1915 C C . LYS B 1 98 ? -7.164 -11.68 -13.125 1 98.94 98 LYS B C 1
ATOM 1917 O O . LYS B 1 98 ? -7.008 -10.539 -12.68 1 98.94 98 LYS B O 1
ATOM 1922 N N . VAL B 1 99 ? -6.184 -12.422 -13.625 1 98.88 99 VAL B N 1
ATOM 1923 C CA . VAL B 1 99 ? -4.797 -11.961 -13.578 1 98.88 99 VAL B CA 1
ATOM 1924 C C . VAL B 1 99 ? -4.312 -11.633 -14.992 1 98.88 99 VAL B C 1
ATOM 1926 O O . VAL B 1 99 ? -4.543 -12.406 -15.922 1 98.88 99 VAL B O 1
ATOM 1929 N N . THR B 1 100 ? -3.744 -10.492 -15.172 1 98.75 100 THR B N 1
ATOM 1930 C CA . THR B 1 100 ? -2.982 -10.148 -16.359 1 98.75 100 THR B CA 1
ATOM 1931 C C . THR B 1 100 ? -1.519 -9.891 -16.016 1 98.75 100 THR B C 1
ATOM 1933 O O . THR B 1 100 ? -1.207 -8.969 -15.266 1 98.75 100 THR B O 1
ATOM 1936 N N . THR B 1 101 ? -0.664 -10.688 -16.562 1 98.38 101 THR B N 1
ATOM 1937 C CA . THR B 1 101 ? 0.762 -10.492 -16.328 1 98.38 101 THR B CA 1
ATOM 1938 C C .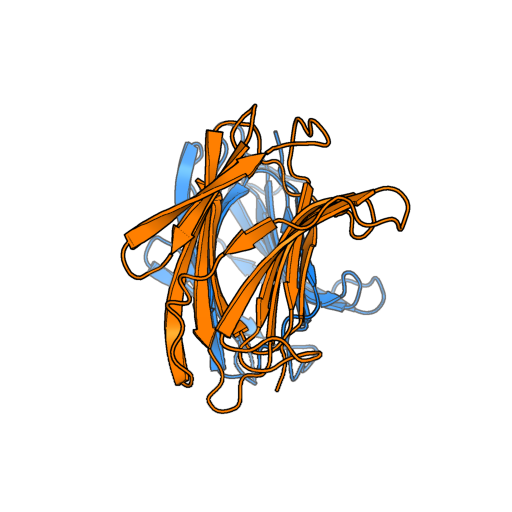 THR B 1 101 ? 1.321 -9.398 -17.234 1 98.38 101 THR B C 1
ATOM 1940 O O . THR B 1 101 ? 0.614 -8.891 -18.109 1 98.38 101 THR B O 1
ATOM 1943 N N . HIS B 1 102 ? 2.527 -8.984 -17 1 97.56 102 HIS B N 1
ATOM 1944 C CA . HIS B 1 102 ? 3.117 -7.824 -17.656 1 97.56 102 HIS B CA 1
ATOM 1945 C C . HIS B 1 102 ? 3.234 -8.039 -19.156 1 97.56 102 HIS B C 1
ATOM 1947 O O . HIS B 1 102 ? 3.283 -7.078 -19.938 1 97.56 102 HIS B O 1
ATOM 1953 N N . ASP B 1 103 ? 3.312 -9.281 -19.578 1 96.38 103 ASP B N 1
ATOM 1954 C CA . ASP B 1 103 ? 3.451 -9.562 -21 1 96.38 103 ASP B CA 1
ATOM 1955 C C . ASP B 1 103 ? 2.084 -9.695 -21.672 1 96.38 103 ASP B C 1
ATOM 1957 O O . ASP B 1 103 ? 1.997 -10.023 -22.859 1 96.38 103 ASP B O 1
ATOM 1961 N N . GLY B 1 104 ? 1.063 -9.555 -20.938 1 97.25 104 GLY B N 1
ATOM 1962 C CA . GLY B 1 104 ? -0.282 -9.562 -21.484 1 97.25 104 GLY B CA 1
ATOM 1963 C C . GLY B 1 104 ? -0.993 -10.891 -21.328 1 97.25 104 GLY B C 1
ATOM 1964 O O . GLY B 1 104 ? -2.166 -11.023 -21.688 1 97.25 104 GLY B O 1
ATOM 1965 N N . TYR B 1 105 ? -0.347 -11.922 -20.828 1 97.44 105 TYR B N 1
ATOM 1966 C CA . TYR B 1 105 ? -0.998 -13.195 -20.562 1 97.44 105 TYR B CA 1
ATOM 1967 C C . TYR B 1 105 ? -2.088 -13.047 -19.516 1 97.44 105 TYR B C 1
ATOM 1969 O O . TYR B 1 105 ? -1.896 -12.359 -18.516 1 97.44 105 TYR B O 1
ATOM 1977 N N . GLU B 1 106 ? -3.256 -13.703 -19.766 1 98.44 106 GLU B N 1
ATOM 1978 C CA . GLU B 1 106 ? -4.398 -13.609 -18.859 1 98.44 106 GLU B CA 1
ATOM 1979 C C . GLU B 1 106 ? -4.855 -14.984 -18.406 1 98.44 106 GLU B C 1
ATOM 1981 O O . GLU B 1 106 ? -4.887 -15.93 -19.188 1 98.44 106 GLU B O 1
ATOM 1986 N N . PHE B 1 107 ? -5.164 -15.102 -17.156 1 98.69 107 PHE B N 1
ATOM 1987 C CA . PHE B 1 107 ? -5.812 -16.281 -16.625 1 98.69 107 PHE B CA 1
ATOM 1988 C C . PHE B 1 107 ? -6.691 -15.93 -15.43 1 98.69 107 PHE B C 1
ATOM 1990 O O . PHE B 1 107 ? -6.672 -14.797 -14.953 1 98.69 107 PHE B O 1
ATOM 1997 N N . THR B 1 108 ? -7.508 -16.891 -14.984 1 98.81 108 THR B N 1
ATOM 1998 C CA . THR B 1 108 ? -8.406 -16.641 -13.859 1 98.81 108 THR B CA 1
ATOM 1999 C C . THR B 1 108 ? -8.219 -17.703 -12.781 1 98.81 108 THR B C 1
ATOM 2001 O O . THR B 1 108 ? -7.703 -18.781 -13.055 1 98.81 108 THR B O 1
ATOM 2004 N N . PHE B 1 109 ? -8.477 -17.375 -11.625 1 98.88 109 PHE B N 1
ATOM 2005 C CA . PHE B 1 109 ? -8.602 -18.266 -10.469 1 98.88 109 PHE B CA 1
ATOM 2006 C C . PHE B 1 109 ? -9.945 -18.078 -9.789 1 98.88 109 PHE B C 1
ATOM 2008 O O . PHE B 1 109 ? -10.352 -16.938 -9.492 1 98.88 109 PHE B O 1
ATOM 2015 N N . PRO B 1 110 ? -10.617 -19.203 -9.547 1 98.88 110 PRO B N 1
ATOM 2016 C CA . PRO B 1 110 ? -11.961 -19.047 -9 1 98.88 110 PRO B CA 1
ATOM 2017 C C . PRO B 1 110 ? -11.961 -18.453 -7.598 1 98.88 110 PRO B C 1
ATOM 2019 O O . PRO B 1 110 ? -11.078 -18.75 -6.789 1 98.88 110 PRO B O 1
ATOM 2022 N N . ASN B 1 111 ? -12.938 -17.531 -7.336 1 98.81 111 ASN B N 1
ATOM 2023 C CA . ASN B 1 111 ? -13.195 -17.078 -5.973 1 98.81 111 ASN B CA 1
ATOM 2024 C C . ASN B 1 111 ? -13.867 -18.172 -5.137 1 98.81 111 ASN B C 1
ATOM 2026 O O . ASN B 1 111 ? -15.031 -18.047 -4.762 1 98.81 111 ASN B O 1
ATOM 2030 N N . ARG B 1 112 ? -13.086 -19.125 -4.746 1 98.56 112 ARG B N 1
ATOM 2031 C CA . ARG B 1 112 ? -13.586 -20.344 -4.113 1 98.56 112 ARG B C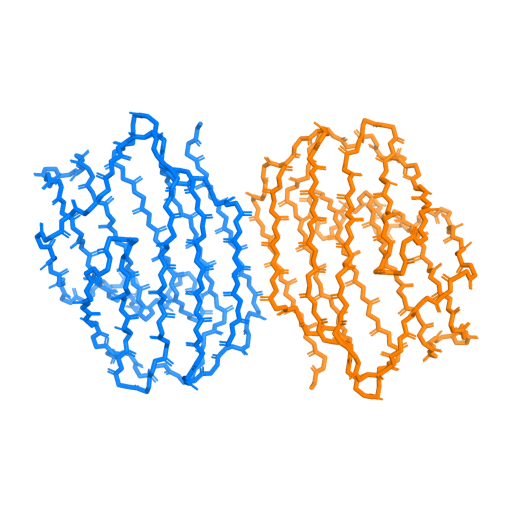A 1
ATOM 2032 C C . ARG B 1 112 ? -14.203 -20.031 -2.752 1 98.56 112 ARG B C 1
ATOM 2034 O O . ARG B 1 112 ? -15.195 -20.656 -2.357 1 98.56 112 ARG B O 1
ATOM 2041 N N . LEU B 1 113 ? -13.641 -19.094 -2.123 1 98.44 113 LEU B N 1
ATOM 2042 C CA . LEU B 1 113 ? -14.078 -18.781 -0.765 1 98.44 113 LEU B CA 1
ATOM 2043 C C . LEU B 1 113 ? -15.242 -17.797 -0.78 1 98.44 113 LEU B C 1
ATOM 2045 O O . LEU B 1 113 ? -15.781 -17.453 0.274 1 98.44 113 LEU B O 1
ATOM 2049 N N . GLN B 1 114 ? -15.57 -17.344 -1.907 1 98.38 114 GLN B N 1
ATOM 2050 C CA . GLN B 1 114 ? -16.703 -16.438 -2.094 1 98.38 114 GLN B CA 1
ATOM 2051 C C . GLN B 1 114 ? -16.547 -15.18 -1.243 1 98.38 114 GLN B C 1
ATOM 2053 O O . GLN B 1 114 ? -17.484 -14.758 -0.563 1 98.38 114 GLN B O 1
ATOM 2058 N N . LEU B 1 115 ? -15.375 -14.703 -1.221 1 98.69 115 LEU B N 1
ATOM 2059 C CA . LEU B 1 115 ? -15.164 -13.438 -0.52 1 98.69 115 LEU B CA 1
ATOM 2060 C C . LEU B 1 115 ? -15.922 -12.305 -1.201 1 98.69 115 LEU B C 1
ATOM 2062 O O . LEU B 1 115 ? -15.938 -12.211 -2.432 1 98.69 115 LEU B O 1
ATOM 2066 N N . GLU B 1 116 ? -16.516 -11.422 -0.406 1 98.44 116 GLU B N 1
ATOM 2067 C CA . GLU B 1 116 ? -17.25 -10.281 -0.939 1 98.44 116 GLU B CA 1
ATOM 2068 C C . GLU B 1 116 ? -16.391 -9.023 -0.953 1 98.44 116 GLU B C 1
ATOM 2070 O O . GLU B 1 116 ? -16.703 -8.055 -1.636 1 98.44 116 GLU B O 1
ATOM 2075 N N . LYS B 1 117 ? -15.422 -9.016 -0.144 1 98.31 117 LYS B N 1
ATOM 2076 C CA . LYS B 1 117 ? -14.5 -7.883 -0.076 1 98.31 117 LYS B CA 1
ATOM 2077 C C . LYS B 1 117 ? -13.086 -8.344 0.26 1 98.31 117 LYS B C 1
ATOM 2079 O O . LYS B 1 117 ? -12.898 -9.398 0.873 1 98.31 117 LYS B O 1
ATOM 2084 N N . LEU B 1 118 ? -12.086 -7.66 -0.239 1 98.69 118 LEU B N 1
ATOM 2085 C CA . LEU B 1 118 ? -10.688 -7.828 0.158 1 98.69 118 LEU B CA 1
ATOM 2086 C C . LEU B 1 118 ? -10.312 -6.828 1.245 1 98.69 118 LEU B C 1
ATOM 2088 O O . LEU B 1 118 ? -10.578 -5.629 1.114 1 98.69 118 LEU B O 1
ATOM 2092 N N . GLU B 1 119 ? -9.711 -7.297 2.324 1 98.44 119 GLU B N 1
ATOM 2093 C CA . GLU B 1 119 ? -9.352 -6.461 3.467 1 98.44 119 GLU B CA 1
ATOM 2094 C C . GLU B 1 119 ? -7.848 -6.512 3.73 1 98.44 119 GLU B C 1
ATOM 2096 O O . GLU B 1 119 ? -7.332 -5.746 4.543 1 98.44 119 GLU B O 1
ATOM 2101 N N . PHE B 1 120 ? -7.207 -7.371 3.014 1 98.81 120 PHE B N 1
ATOM 2102 C CA . PHE B 1 120 ? -5.801 -7.66 3.275 1 98.81 120 PHE B CA 1
ATOM 2103 C C . PHE B 1 120 ? -5.055 -7.941 1.978 1 98.81 120 PHE B C 1
ATOM 2105 O O . PHE B 1 120 ? -5.582 -8.602 1.082 1 98.81 120 PHE B O 1
ATOM 2112 N N . ALA B 1 121 ? -3.826 -7.473 1.849 1 98.81 121 ALA B N 1
ATOM 2113 C CA . ALA B 1 121 ? -2.877 -7.855 0.806 1 98.81 121 ALA B CA 1
ATOM 2114 C C . ALA B 1 121 ? -1.469 -8.008 1.375 1 98.81 121 ALA B C 1
ATOM 2116 O O . ALA B 1 121 ? -1.094 -7.297 2.314 1 98.81 121 ALA B O 1
ATOM 2117 N N . SER B 1 122 ? -0.703 -8.875 0.791 1 98.75 122 SER B N 1
ATOM 2118 C CA . SER B 1 122 ? 0.714 -8.922 1.136 1 98.75 122 SER B CA 1
ATOM 2119 C C . SER B 1 122 ? 1.568 -9.258 -0.082 1 98.75 122 SER B C 1
ATOM 2121 O O . SER B 1 122 ? 1.092 -9.891 -1.025 1 98.75 122 SER B O 1
ATOM 2123 N N . PHE B 1 123 ? 2.707 -8.852 -0.103 1 98.62 123 PHE B N 1
ATOM 2124 C CA . PHE B 1 123 ? 3.748 -9.07 -1.1 1 98.62 123 PHE B CA 1
ATOM 2125 C C . PHE B 1 123 ? 5.023 -9.594 -0.446 1 98.62 123 PHE B C 1
ATOM 2127 O O . PHE B 1 123 ? 5.633 -8.906 0.373 1 98.62 123 PHE B O 1
ATOM 2134 N N . GLN B 1 124 ? 5.391 -10.773 -0.81 1 98.19 124 GLN B N 1
ATOM 2135 C CA . GLN B 1 124 ? 6.449 -11.445 -0.068 1 98.19 124 GLN B CA 1
ATOM 2136 C C . GLN B 1 124 ? 7.492 -12.039 -1.014 1 98.19 124 GLN B C 1
ATOM 2138 O O . GLN B 1 124 ? 7.156 -12.516 -2.1 1 98.19 124 GLN B O 1
ATOM 2143 N N . GLY B 1 125 ? 8.711 -12.07 -0.565 1 97.94 125 GLY B N 1
ATOM 2144 C CA . GLY B 1 125 ? 9.773 -12.742 -1.299 1 97.94 125 GLY B CA 1
ATOM 2145 C C . GLY B 1 125 ? 10.57 -11.805 -2.189 1 97.94 125 GLY B C 1
ATOM 2146 O O . GLY B 1 125 ? 10.906 -10.695 -1.781 1 97.94 125 GLY B O 1
ATOM 2147 N N . ASP B 1 126 ? 10.953 -12.305 -3.371 1 98.38 126 ASP B N 1
ATOM 2148 C CA . ASP B 1 126 ? 11.969 -11.672 -4.207 1 98.38 126 ASP B CA 1
ATOM 2149 C C . ASP B 1 126 ? 11.344 -10.734 -5.227 1 98.38 126 ASP B C 1
ATOM 2151 O O . ASP B 1 126 ? 11.656 -10.789 -6.418 1 98.38 126 ASP B O 1
ATOM 2155 N N . PHE B 1 127 ? 10.477 -9.977 -4.75 1 98.19 127 PHE B N 1
ATOM 2156 C CA . PHE B 1 127 ? 9.734 -8.977 -5.508 1 98.19 127 PHE B CA 1
ATOM 2157 C C . PHE B 1 127 ? 9.602 -7.684 -4.711 1 98.19 127 PHE B C 1
ATOM 2159 O O . PHE B 1 127 ? 8.82 -7.605 -3.764 1 98.19 127 PHE B O 1
ATOM 2166 N N . ASN B 1 128 ? 10.391 -6.664 -5.035 1 97.06 128 ASN B N 1
ATOM 2167 C CA . ASN B 1 128 ? 10.352 -5.371 -4.359 1 97.06 128 ASN B CA 1
ATOM 2168 C C . ASN B 1 128 ? 9.266 -4.469 -4.941 1 97.06 128 ASN B C 1
ATOM 2170 O O . ASN B 1 128 ? 9.43 -3.926 -6.035 1 97.06 128 ASN B O 1
ATOM 2174 N N . VAL B 1 129 ? 8.234 -4.297 -4.203 1 97.94 129 VAL B N 1
ATOM 2175 C CA . VAL B 1 129 ? 7.09 -3.531 -4.684 1 97.94 129 VAL B CA 1
ATOM 2176 C C . VAL B 1 129 ? 7.441 -2.047 -4.727 1 97.94 129 VAL B C 1
ATOM 2178 O O . VAL B 1 129 ? 7.98 -1.501 -3.764 1 97.94 129 VAL B O 1
ATOM 2181 N N . ARG B 1 130 ? 7.113 -1.428 -5.875 1 97.31 130 ARG B N 1
ATOM 2182 C CA . ARG B 1 130 ? 7.379 -0.009 -6.086 1 97.31 130 ARG B CA 1
ATOM 2183 C C . ARG B 1 130 ? 6.086 0.797 -6.074 1 97.31 130 ARG B C 1
ATOM 2185 O O . ARG B 1 130 ? 6.082 1.976 -5.715 1 97.31 130 ARG B O 1
ATOM 2192 N N . LYS B 1 131 ? 5.078 0.173 -6.52 1 98.12 131 LYS B N 1
ATOM 2193 C CA . LYS B 1 131 ? 3.807 0.875 -6.676 1 98.12 131 LYS B CA 1
ATOM 2194 C C . LYS B 1 131 ? 2.629 -0.078 -6.508 1 98.12 131 LYS B C 1
ATOM 2196 O O . LYS B 1 131 ? 2.664 -1.211 -6.992 1 98.12 131 LYS B O 1
ATOM 2201 N N . VAL B 1 132 ? 1.613 0.369 -5.812 1 98.69 132 VAL B N 1
ATOM 2202 C CA . VAL B 1 132 ? 0.334 -0.332 -5.766 1 98.69 132 VAL B CA 1
ATOM 2203 C C . VAL B 1 132 ? -0.798 0.637 -6.098 1 98.69 132 VAL B C 1
ATOM 2205 O O . VAL B 1 132 ? -0.891 1.719 -5.512 1 98.69 132 VAL B O 1
ATOM 2208 N N . ASP B 1 133 ? -1.614 0.26 -7.039 1 98.38 133 ASP B N 1
ATOM 2209 C CA . ASP B 1 133 ? -2.791 1.011 -7.465 1 98.38 133 ASP B CA 1
ATOM 2210 C C . ASP B 1 133 ? -4.074 0.237 -7.168 1 98.38 133 ASP B C 1
ATOM 2212 O O . ASP B 1 133 ? -4.152 -0.966 -7.426 1 98.38 133 ASP B O 1
ATOM 2216 N N . PHE B 1 134 ? -5.004 0.961 -6.551 1 96.12 134 PHE B N 1
ATOM 2217 C CA . PHE B 1 134 ? -6.312 0.398 -6.254 1 96.12 134 PHE B CA 1
ATOM 2218 C C . PHE B 1 134 ? -7.398 1.082 -7.082 1 96.12 134 PHE B C 1
ATOM 2220 O O . PHE B 1 134 ? -7.602 2.293 -6.969 1 96.12 134 PHE B O 1
ATOM 2227 N N . ASP B 1 135 ? -7.961 0.481 -8.062 1 91.19 135 ASP B N 1
ATOM 2228 C CA . ASP B 1 135 ? -9 1.099 -8.883 1 91.19 135 ASP B CA 1
ATOM 2229 C C . ASP B 1 135 ? -10.32 0.339 -8.766 1 91.19 135 ASP B C 1
ATOM 2231 O O . ASP B 1 135 ? -10.32 -0.882 -8.594 1 91.19 135 ASP B O 1
#

Nearest PDB structures (foldseek):
  1slt-assembly2_A  TM=9.959E-01  e=1.383E-17  Bos taurus
  3m2m-assembly1_A  TM=9.880E-01  e=2.449E-17  Rattus norvegicus
  4ga9-assembly1_B  TM=9.854E-01  e=2.095E-17  Rattus norvegicus
  1w6o-assembly1_B  TM=9.689E-01  e=1.616E-17  Homo sapiens
  4no4-assembly1_C  TM=9.797E-01  e=3.909E-17  Rattus norvegicus

pLDDT: mean 97.71, std 2.67, range [76.81, 98.94]

Organism: Phascolarctos cinereus (NCBI:txid38626)

InterPro domains:
  IPR001079 Galectin, carbohydrate recognition domain [PF00337] (11-134)
  IPR001079 Galectin, carbohydrate recognition domain [PS51304] (4-135)
  IPR001079 Galectin, carbohydrate recognition domain [SM00276] (1-135)
  IPR001079 Galectin, carbohydrate recognition domain [SM00908] (8-134)
  IPR001079 Galectin, carbohydrate recognition domain [cd00070] (15-132)
  IPR013320 Concanavalin A-like lectin/glucanase domain superfamily [SSF49899] (5-134)
  IPR044156 Galectin-like [PTHR11346] (12-133)